Protein AF-A0A8J6JVE0-F1 (afdb_monomer)

Solvent-accessible surface area (backbone atoms only — not comparable to full-atom values): 13447 Å² total; per-residue (Å²): 141,82,86,82,81,75,81,76,82,79,59,69,70,61,58,51,58,54,48,54,51,50,55,50,31,54,58,30,36,66,42,82,88,45,21,65,61,23,33,54,56,50,44,71,38,60,86,82,35,89,64,47,30,59,53,46,66,72,38,85,60,32,57,59,38,44,50,48,48,52,58,72,44,52,71,31,60,66,66,82,66,61,42,62,67,59,30,53,56,38,42,25,37,38,50,46,50,22,44,26,32,55,32,82,92,37,24,66,58,44,58,74,66,49,53,68,65,74,42,46,70,52,53,69,60,78,66,82,50,67,32,49,48,52,41,31,41,42,48,46,48,27,56,43,33,46,56,68,72,74,48,66,69,56,46,53,52,41,63,79,67,56,47,61,67,47,29,52,53,34,47,69,72,48,54,73,69,40,21,35,48,29,38,46,45,52,32,48,35,40,72,37,69,69,42,35,50,61,39,64,67,41,71,68,52,35,50,52,54,52,50,48,52,51,54,46,52,62,45,37,75,76,57,78,44,73,72,46,50,53,36,53,52,52,39,53,58,52,51,57,70,40,91,91,94

Secondary structure (DSSP, 8-state):
-----PPPPPPHHHHHHHHHHHHHHHHHTSSHHHHHHHHHHHHHHTTT-TTHHHHHHHSTTHHHHHHHHHHTTGGGTTTT---HHHHHHHHHHHHHHHHHHHSHHHHHHHHHTTGGGGGHHHHT----SHHHHHHHHHHHHHHHHHGGG--HHHHHHHHHTTHHHHHHHHHHHS-HHHHHHHHHHHHHHHHSHHHHHHHHSSHHHHHHHHHHHHHHHHHHTTS--HHHHHHHHHHHHHHTTSTT-

Mean predicted aligned error: 5.09 Å

Nearest PDB structures (foldseek):
  4ct7-assembly1_B  TM=1.003E+00  e=1.403E-26  Homo sapiens
  4ct6-assembly1_B  TM=1.002E+00  e=4.571E-26  Homo sapiens
  6hom-assembly1_A  TM=9.887E-01  e=1.824E-26  Homo sapiens
  4cv5-assembly2_D  TM=9.745E-01  e=1.384E-16  Saccharomyces cerevisiae
  4cv5-assembly1_B  TM=9.737E-01  e=3.786E-16  Saccharomyces cerevisiae

pLDDT: mean 94.25, std 12.15, range [34.94, 98.88]

Foldseek 3Di:
DDDDDDDDDDPPVVVVVVVVVLLVLLVLLVDPVSNQVSLVVVLVCLVVDLCSLVVQQPDPCNVVSLLVLLVVCLVCQVVVNDDQSSLVSNLSSLSSLLSNCQRPVRNVVSVVVVVLLSLVSLLPGDDPDPSSLSSLLSSLSSLLSNLPVLDPSSLVSCLVSPVLVSLLVCLQRHDPSSVLSSLSSLLSLLVDPVSLCSQVVDPVSVVSVVVSLVNNVVVCVVVPDPSNVVSSVSNVVSNVVDVVD

Structure (mmCIF, N/CA/C/O backbone):
data_AF-A0A8J6JVE0-F1
#
_entry.id   AF-A0A8J6JVE0-F1
#
loop_
_atom_site.group_PDB
_atom_site.id
_atom_site.type_symbol
_atom_site.label_atom_id
_atom_site.label_alt_id
_atom_site.label_comp_id
_atom_site.label_asym_id
_atom_site.label_entity_id
_atom_site.label_seq_id
_atom_site.pdbx_PDB_ins_code
_atom_site.Cartn_x
_atom_site.Cartn_y
_atom_site.Cartn_z
_atom_site.occupancy
_atom_site.B_iso_or_equiv
_atom_site.auth_seq_id
_atom_site.auth_comp_id
_atom_site.auth_asym_id
_atom_site.auth_atom_id
_atom_site.pdbx_PDB_model_num
ATOM 1 N N . MET A 1 1 ? 7.719 -43.159 7.449 1.00 37.44 1 MET A N 1
ATOM 2 C CA . MET A 1 1 ? 6.378 -42.992 8.047 1.00 37.44 1 MET A CA 1
ATOM 3 C C . MET A 1 1 ? 6.456 -41.872 9.078 1.00 37.44 1 MET A C 1
ATOM 5 O O . MET A 1 1 ? 6.790 -42.137 10.221 1.00 37.44 1 MET A O 1
ATOM 9 N N . HIS A 1 2 ? 6.249 -40.619 8.662 1.00 34.94 2 HIS A N 1
ATOM 10 C CA . HIS A 1 2 ? 6.119 -39.485 9.583 1.00 34.94 2 HIS A CA 1
ATOM 11 C C . HIS A 1 2 ? 4.638 -39.127 9.697 1.00 34.94 2 HIS A C 1
ATOM 13 O O . HIS A 1 2 ? 3.960 -38.945 8.689 1.00 34.94 2 HIS A O 1
ATOM 19 N N . SER A 1 3 ? 4.161 -39.126 10.939 1.00 35.56 3 SER A N 1
ATOM 20 C CA . SER A 1 3 ? 2.774 -38.921 11.343 1.00 35.56 3 SER A CA 1
ATOM 21 C C . SER A 1 3 ? 2.288 -37.512 10.987 1.00 35.56 3 SER A C 1
ATOM 23 O O . SER A 1 3 ? 2.884 -36.522 11.411 1.00 35.56 3 SER A O 1
ATOM 25 N N . LEU A 1 4 ? 1.205 -37.433 10.211 1.00 39.72 4 LEU A N 1
ATOM 26 C CA . LEU A 1 4 ? 0.402 -36.229 10.012 1.00 39.72 4 LEU A CA 1
ATOM 27 C C . LEU A 1 4 ? -0.439 -36.012 11.275 1.00 39.72 4 LEU A C 1
ATOM 29 O O . LEU A 1 4 ? -1.429 -36.706 11.492 1.00 39.72 4 LEU A O 1
ATOM 33 N N . ALA A 1 5 ? -0.042 -35.056 12.114 1.00 40.62 5 ALA A N 1
ATOM 34 C CA . ALA A 1 5 ? -0.880 -34.589 13.209 1.00 40.62 5 ALA A CA 1
ATOM 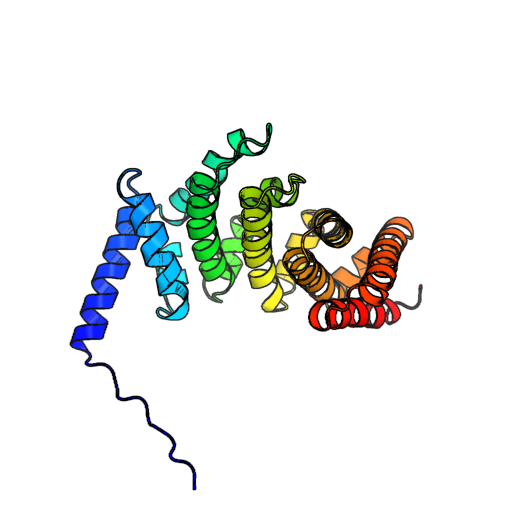35 C C . ALA A 1 5 ? -2.077 -33.816 12.630 1.00 40.62 5 ALA A C 1
ATOM 37 O O . ALA A 1 5 ? -1.943 -32.689 12.157 1.00 40.62 5 ALA A O 1
ATOM 38 N N . THR A 1 6 ? -3.249 -34.444 12.638 1.00 43.97 6 THR A N 1
ATOM 39 C CA . THR A 1 6 ? -4.536 -33.816 12.332 1.00 43.97 6 THR A CA 1
ATOM 40 C C . THR A 1 6 ? -4.887 -32.813 13.429 1.00 43.97 6 THR A C 1
ATOM 42 O O . THR A 1 6 ? -5.041 -33.199 14.589 1.00 43.97 6 THR A O 1
ATOM 45 N N . ALA A 1 7 ? -5.012 -31.531 13.077 1.00 46.66 7 ALA A N 1
ATOM 46 C CA . ALA A 1 7 ? -5.512 -30.503 13.985 1.00 46.66 7 ALA A CA 1
ATOM 47 C C . ALA A 1 7 ? -6.955 -30.838 14.404 1.00 46.66 7 ALA A C 1
ATOM 49 O O . ALA A 1 7 ? -7.818 -31.054 13.553 1.00 46.66 7 ALA A O 1
ATOM 50 N N . ALA A 1 8 ? -7.202 -30.924 15.712 1.00 50.94 8 ALA A N 1
ATOM 51 C CA . ALA A 1 8 ? -8.525 -31.213 16.253 1.00 50.94 8 ALA A CA 1
ATOM 52 C C . ALA A 1 8 ? -9.500 -30.045 15.978 1.00 50.94 8 ALA A C 1
ATOM 54 O O . ALA A 1 8 ? -9.083 -28.885 16.042 1.00 50.94 8 ALA A O 1
ATOM 55 N N . PRO A 1 9 ? -10.791 -30.314 15.699 1.00 54.84 9 PRO A N 1
ATOM 56 C CA . PRO A 1 9 ? -11.771 -29.260 15.481 1.00 54.84 9 PRO A CA 1
ATOM 57 C C . PRO A 1 9 ? -12.022 -28.479 16.775 1.00 54.84 9 PRO A C 1
ATOM 59 O O . PRO A 1 9 ? -12.244 -29.061 17.837 1.00 54.84 9 PRO A O 1
ATOM 62 N N . VAL A 1 10 ? -11.996 -27.148 16.678 1.00 58.59 10 VAL A N 1
ATOM 63 C CA . VAL A 1 10 ? -12.314 -26.250 17.794 1.00 58.59 10 VAL A CA 1
ATOM 64 C C . VAL A 1 10 ? -13.809 -26.389 18.137 1.00 58.59 10 VAL A C 1
ATOM 66 O O . VAL A 1 10 ? -14.640 -26.327 17.229 1.00 58.59 10 VAL A O 1
ATOM 69 N N . PRO A 1 11 ? -14.186 -26.564 19.418 1.00 64.56 11 PRO A N 1
ATOM 70 C CA . PRO A 1 11 ? -15.585 -26.641 19.838 1.00 64.56 11 PRO A CA 1
ATOM 71 C C . PRO A 1 11 ? -16.399 -25.414 19.395 1.00 64.56 11 PRO A C 1
ATOM 73 O O . PRO A 1 11 ? -15.992 -24.279 19.642 1.00 64.56 11 PRO A O 1
ATOM 76 N N . ALA A 1 12 ? -17.580 -25.629 18.806 1.00 62.91 12 ALA A N 1
ATOM 77 C CA . ALA A 1 12 ? -18.428 -24.572 18.236 1.00 62.91 12 ALA A CA 1
ATOM 78 C C . ALA A 1 12 ? -18.765 -23.427 19.218 1.00 62.91 12 ALA A C 1
ATOM 80 O O . ALA A 1 12 ? -18.827 -22.267 18.817 1.00 62.91 12 ALA A O 1
ATOM 81 N N . ALA A 1 13 ? -18.900 -23.727 20.514 1.00 60.28 13 ALA A N 1
ATOM 82 C CA . ALA A 1 13 ? -19.142 -22.725 21.554 1.00 60.28 13 ALA A CA 1
ATOM 83 C C . ALA A 1 13 ? -17.965 -21.744 21.735 1.00 60.28 13 ALA A C 1
ATOM 85 O O . ALA A 1 13 ? -18.178 -20.558 21.969 1.00 60.28 13 ALA A O 1
ATOM 86 N N . LEU A 1 14 ? -16.720 -22.209 21.578 1.00 60.88 14 LEU A N 1
ATOM 87 C CA . LEU A 1 14 ? -15.533 -21.349 21.654 1.00 60.88 14 LEU A CA 1
ATOM 88 C C . LEU A 1 14 ? -15.427 -20.435 20.428 1.00 60.88 14 LEU A C 1
ATOM 90 O O . LEU A 1 14 ? -15.040 -19.277 20.565 1.00 60.88 14 LEU A O 1
ATOM 94 N N . ALA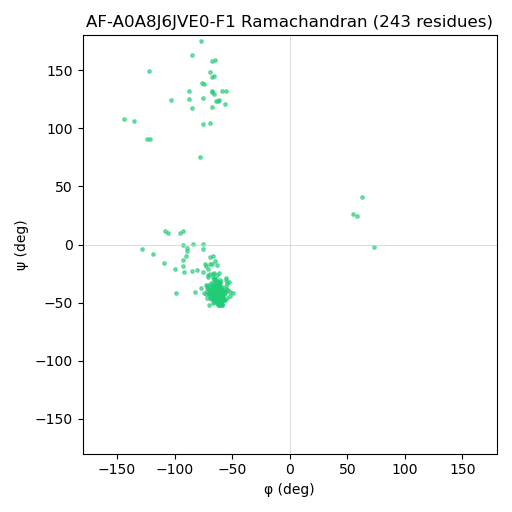 A 1 15 ? -15.828 -20.926 19.251 1.00 64.25 15 ALA A N 1
ATOM 95 C CA . ALA A 1 15 ? -15.893 -20.119 18.032 1.00 64.25 15 ALA A CA 1
ATOM 96 C C . ALA A 1 15 ? -16.967 -19.017 18.120 1.00 64.25 15 ALA A C 1
ATOM 98 O O . ALA A 1 15 ? -16.761 -17.909 17.630 1.00 64.25 15 ALA A O 1
ATOM 99 N N . GLN A 1 16 ? -18.092 -19.295 18.785 1.00 65.88 16 GLN A N 1
ATOM 100 C CA . GLN A 1 16 ? -19.170 -18.326 18.990 1.00 65.88 16 GLN A CA 1
ATOM 101 C C . GLN A 1 16 ? -18.763 -17.193 19.949 1.00 65.88 16 GLN A C 1
ATOM 103 O O . GLN A 1 16 ? -18.966 -16.023 19.630 1.00 65.88 16 GLN A O 1
ATOM 108 N N . VAL A 1 17 ? -18.100 -17.526 21.063 1.00 64.88 17 VAL A N 1
ATOM 109 C CA . VAL A 1 17 ? -17.581 -16.538 22.030 1.00 64.88 17 VAL A CA 1
ATOM 110 C C . VAL A 1 17 ? -16.490 -15.649 21.418 1.00 64.88 17 VAL A C 1
ATOM 112 O O . VAL A 1 17 ? -16.413 -14.462 21.733 1.00 64.88 17 VAL A O 1
ATOM 115 N N . ASP A 1 18 ? -15.649 -16.183 20.524 1.00 81.50 18 ASP A N 1
ATOM 116 C CA . ASP A 1 18 ? -14.634 -15.370 19.832 1.00 81.50 18 ASP A CA 1
ATOM 117 C C . ASP A 1 18 ? -15.287 -14.376 18.850 1.00 81.50 18 ASP A C 1
ATOM 119 O O . ASP A 1 18 ? -14.829 -13.242 18.714 1.00 81.50 18 ASP A O 1
ATOM 123 N N . ARG A 1 19 ? -16.417 -14.750 18.229 1.00 87.12 19 ARG A N 1
ATOM 124 C CA . ARG A 1 19 ? -17.150 -13.882 17.292 1.00 87.12 19 ARG A CA 1
ATOM 125 C C . ARG A 1 19 ? -17.871 -12.725 17.979 1.00 87.12 19 ARG A C 1
ATOM 127 O O . ARG A 1 19 ? -17.830 -11.607 17.474 1.00 87.12 19 ARG A O 1
ATOM 134 N N . GLU A 1 20 ? -18.475 -12.956 19.142 1.00 91.31 20 GLU A N 1
ATOM 135 C CA . GLU A 1 20 ? -19.098 -11.887 19.942 1.00 91.31 20 GLU A CA 1
ATOM 136 C C . GLU A 1 20 ? -18.084 -10.811 20.344 1.00 91.31 20 GLU A C 1
ATOM 138 O O . GLU A 1 20 ? -18.363 -9.617 20.216 1.00 91.31 20 GLU A O 1
ATOM 143 N N . LYS A 1 21 ? -16.869 -11.220 20.733 1.00 94.56 21 LYS A N 1
ATOM 144 C CA . LYS A 1 21 ? -15.778 -10.285 21.041 1.00 94.56 21 LYS A CA 1
ATOM 145 C C . LYS A 1 21 ? -15.352 -9.460 19.832 1.00 94.56 21 LYS A C 1
ATOM 147 O O . LYS A 1 21 ? -15.094 -8.271 19.977 1.00 94.56 21 LYS A O 1
ATOM 152 N N . ILE A 1 22 ? -15.317 -10.057 18.640 1.00 95.75 22 ILE A N 1
ATOM 153 C CA . ILE A 1 22 ? -15.006 -9.328 17.402 1.00 95.75 22 ILE A CA 1
ATOM 154 C C . ILE A 1 22 ? -16.045 -8.234 17.151 1.00 95.75 22 ILE A C 1
ATOM 156 O O . ILE A 1 22 ? -15.665 -7.086 16.935 1.00 95.75 22 ILE A O 1
ATOM 160 N N . TYR A 1 23 ? -17.341 -8.547 17.245 1.00 96.00 23 TYR A N 1
ATOM 161 C CA . TYR A 1 23 ? -18.392 -7.535 17.097 1.00 96.00 23 TYR A CA 1
ATOM 162 C C . TYR A 1 23 ? -18.296 -6.438 18.158 1.00 96.00 23 TYR A C 1
ATOM 164 O O . TYR A 1 23 ? -18.454 -5.259 17.838 1.00 96.00 23 TYR A O 1
ATOM 172 N N . GLN A 1 24 ? -17.992 -6.809 19.403 1.00 97.25 24 GLN A N 1
ATOM 173 C CA . GLN A 1 24 ? -17.764 -5.847 20.475 1.00 97.25 24 GLN A CA 1
ATOM 174 C C . GLN A 1 24 ? -16.610 -4.894 20.133 1.00 97.25 24 GLN A C 1
ATOM 176 O O . GLN A 1 24 ? -16.806 -3.681 20.165 1.00 97.25 24 GLN A O 1
ATOM 181 N N . TRP A 1 25 ? -15.443 -5.410 19.739 1.00 98.25 25 TRP A N 1
ATOM 182 C CA . TRP A 1 25 ? -14.304 -4.566 19.371 1.00 98.25 25 TRP A CA 1
ATOM 183 C C . TRP A 1 25 ? -14.597 -3.685 18.154 1.00 98.25 25 TRP A C 1
ATOM 185 O O . TRP A 1 25 ? -14.184 -2.530 18.130 1.00 98.25 25 TRP A O 1
ATOM 195 N N . ILE A 1 26 ? -15.339 -4.181 17.158 1.00 98.12 26 ILE A N 1
ATOM 196 C CA . ILE A 1 26 ? -15.745 -3.369 15.999 1.00 98.12 26 ILE A CA 1
ATOM 197 C C . ILE A 1 26 ? -16.603 -2.179 16.444 1.00 98.12 26 ILE A C 1
ATOM 199 O O . ILE A 1 26 ? -16.369 -1.060 15.986 1.00 98.12 26 ILE A O 1
ATOM 203 N N . ASN A 1 27 ? -17.548 -2.395 17.361 1.00 97.44 27 ASN A N 1
ATOM 204 C CA . ASN A 1 27 ? -18.356 -1.315 17.929 1.00 97.44 27 ASN A CA 1
ATOM 205 C C . ASN A 1 27 ? -17.498 -0.340 18.750 1.00 97.44 27 ASN A C 1
ATOM 207 O O . ASN A 1 27 ? -17.650 0.872 18.636 1.00 97.44 27 ASN A O 1
ATOM 211 N N . GLU A 1 28 ? -16.541 -0.850 19.525 1.00 98.00 28 GLU A N 1
ATOM 212 C CA . GLU A 1 28 ? -15.613 -0.047 20.328 1.00 98.00 28 GLU A CA 1
ATOM 213 C C . GLU A 1 28 ? -14.670 0.837 19.489 1.00 98.00 28 GLU A C 1
ATOM 215 O O . GLU A 1 28 ? -14.081 1.774 20.032 1.00 98.00 28 GLU A O 1
ATOM 220 N N . LEU A 1 29 ? -14.546 0.617 18.173 1.00 98.06 29 LEU A N 1
ATOM 221 C CA . LEU A 1 29 ? -13.794 1.517 17.290 1.00 98.06 29 LEU A CA 1
ATOM 222 C C . LEU A 1 29 ? -14.439 2.905 17.163 1.00 98.06 29 LEU A C 1
ATOM 224 O O . LEU A 1 29 ? -13.735 3.872 16.858 1.00 98.06 29 LEU A O 1
ATOM 228 N N . SER A 1 30 ? -15.749 3.045 17.389 1.00 95.12 30 SER A N 1
ATOM 229 C CA . SER A 1 30 ? -16.424 4.340 17.251 1.00 95.12 30 SER A CA 1
ATOM 230 C C . SER A 1 30 ? -16.022 5.321 18.357 1.00 95.12 30 SER A C 1
ATOM 232 O O . SER A 1 30 ? -15.841 6.509 18.080 1.00 95.12 30 SER A O 1
ATOM 234 N N . SER A 1 31 ? -15.826 4.835 19.587 1.00 96.19 31 SER A N 1
ATOM 235 C CA . SER A 1 31 ? -15.486 5.664 20.748 1.00 96.19 31 SER A CA 1
ATOM 236 C C . SER A 1 31 ? -13.970 5.876 20.868 1.00 96.19 31 SER A C 1
ATOM 238 O O . SER A 1 31 ? -13.226 4.897 20.947 1.00 96.19 31 SER A O 1
ATOM 240 N N . PRO A 1 32 ? -13.475 7.130 20.932 1.00 96.12 32 PRO A N 1
ATOM 241 C CA . PRO A 1 32 ? -12.043 7.417 21.062 1.00 96.12 32 PRO A CA 1
ATOM 242 C C . PRO A 1 32 ? -11.360 6.753 22.266 1.00 96.12 32 PRO A C 1
ATOM 244 O O . PRO A 1 32 ? -10.174 6.439 22.181 1.00 96.12 32 PRO A O 1
ATOM 247 N N . GLU A 1 33 ? -12.096 6.538 23.360 1.00 97.38 33 GLU A N 1
ATOM 248 C CA . GLU A 1 33 ? -11.580 5.971 24.614 1.00 97.38 33 GLU A CA 1
ATOM 249 C C . GLU A 1 33 ? -11.281 4.470 24.504 1.00 97.38 33 GLU A C 1
ATOM 251 O O . GLU A 1 33 ? -10.315 3.982 25.087 1.00 97.38 33 GLU A O 1
ATOM 256 N N . THR A 1 34 ? -12.077 3.734 23.726 1.00 97.94 34 THR A N 1
ATOM 257 C CA . THR A 1 34 ? -11.955 2.273 23.569 1.00 97.94 34 THR A CA 1
ATOM 258 C C . THR A 1 34 ? -11.229 1.871 22.289 1.00 97.94 34 THR A C 1
ATOM 260 O O . THR A 1 34 ? -10.671 0.775 22.198 1.00 97.94 34 THR A O 1
ATOM 263 N N . ARG A 1 35 ? -11.188 2.772 21.301 1.00 98.44 35 ARG A N 1
ATOM 264 C CA . ARG A 1 35 ? -10.676 2.510 19.953 1.00 98.44 35 ARG A CA 1
ATOM 265 C C . ARG A 1 35 ? -9.255 1.965 19.938 1.00 98.44 35 ARG A C 1
ATOM 267 O O . ARG A 1 35 ? -8.963 1.078 19.148 1.00 98.44 35 ARG A O 1
ATOM 274 N N . GLU A 1 36 ? -8.365 2.473 20.784 1.00 98.25 36 GLU A N 1
ATOM 275 C CA . GLU A 1 36 ? -6.963 2.044 20.780 1.00 98.25 36 GLU A CA 1
ATOM 276 C C . GLU A 1 36 ? -6.794 0.557 21.113 1.00 98.25 36 GLU A C 1
ATOM 278 O O . GLU A 1 36 ? -6.074 -0.159 20.411 1.00 98.25 36 GLU A O 1
ATOM 283 N N . ASN A 1 37 ? -7.506 0.078 22.133 1.00 98.25 37 ASN A N 1
ATOM 284 C CA . ASN A 1 37 ? -7.498 -1.333 22.495 1.00 98.25 37 ASN A CA 1
ATOM 285 C C . ASN A 1 37 ? -8.172 -2.186 21.409 1.00 98.25 37 ASN A C 1
ATOM 287 O O . ASN A 1 37 ? -7.625 -3.207 20.995 1.00 98.25 37 ASN A O 1
ATOM 291 N N . ALA A 1 38 ? -9.316 -1.732 20.889 1.00 98.38 38 ALA A N 1
ATOM 292 C CA . ALA A 1 38 ? -10.024 -2.421 19.813 1.00 98.38 38 ALA A CA 1
ATOM 293 C C . ALA A 1 38 ? -9.167 -2.572 18.542 1.00 98.38 38 ALA A C 1
ATOM 295 O O . ALA A 1 38 ? -9.128 -3.650 17.951 1.00 98.38 38 ALA A O 1
ATOM 296 N N . LEU A 1 39 ? -8.422 -1.532 18.148 1.00 98.62 39 LEU A N 1
ATOM 297 C CA . LEU A 1 39 ? -7.481 -1.585 17.024 1.00 98.62 39 LEU A CA 1
ATOM 298 C C . LEU A 1 39 ? -6.425 -2.675 17.220 1.00 98.62 39 LEU A C 1
ATOM 300 O O . LEU A 1 39 ? -6.131 -3.417 16.283 1.00 98.62 39 LEU A O 1
ATOM 304 N N . LEU A 1 40 ? -5.847 -2.760 18.420 1.00 98.31 40 LEU A N 1
ATOM 305 C CA . LEU A 1 40 ? -4.817 -3.743 18.746 1.00 98.31 40 LEU A CA 1
ATOM 306 C C . LEU A 1 40 ? -5.357 -5.177 18.708 1.00 98.31 40 LEU A C 1
ATOM 308 O O . LEU A 1 40 ? -4.695 -6.067 18.177 1.00 98.31 40 LEU A O 1
ATOM 312 N N . GLU A 1 41 ? -6.532 -5.420 19.281 1.00 97.94 41 GLU A N 1
ATOM 313 C CA . GLU A 1 41 ? -7.101 -6.768 19.331 1.00 97.94 41 GLU A CA 1
ATOM 314 C C . GLU A 1 41 ? -7.602 -7.225 17.958 1.00 97.94 41 GLU A C 1
ATOM 316 O O . GLU A 1 41 ? -7.291 -8.337 17.523 1.00 97.94 41 GLU A O 1
ATOM 321 N N . LEU A 1 42 ? -8.274 -6.350 17.205 1.00 97.88 42 LEU A N 1
ATOM 322 C CA . LEU A 1 42 ? -8.721 -6.667 15.847 1.00 97.88 42 LEU A CA 1
ATOM 323 C C . LEU A 1 42 ? -7.544 -6.889 14.889 1.00 97.88 42 LEU A C 1
ATOM 325 O O . LEU A 1 42 ? -7.604 -7.798 14.058 1.00 97.88 42 LEU A O 1
ATOM 329 N N . SER A 1 43 ? -6.451 -6.119 15.001 1.00 97.12 43 SER A N 1
ATOM 330 C CA . SER A 1 43 ? -5.295 -6.284 14.105 1.00 97.12 43 SER A CA 1
ATOM 331 C C . SER A 1 43 ? -4.630 -7.657 14.261 1.00 97.12 43 SER A C 1
ATOM 333 O O . SER A 1 43 ? -4.183 -8.233 13.267 1.00 97.12 43 SER A O 1
ATOM 335 N N . LYS A 1 44 ? -4.646 -8.237 15.470 1.00 95.75 44 LYS A N 1
ATOM 336 C CA . LYS A 1 44 ? -4.175 -9.609 15.742 1.00 95.75 44 LYS A CA 1
ATOM 337 C C . LYS A 1 44 ? -5.099 -10.684 15.164 1.00 95.75 44 LYS A C 1
ATOM 339 O O . LYS A 1 44 ? -4.638 -11.778 14.853 1.00 95.75 44 LYS A O 1
ATOM 344 N N . LYS A 1 45 ? -6.394 -10.392 15.021 1.00 94.25 45 LYS A N 1
ATOM 345 C CA . LYS A 1 45 ? -7.425 -11.345 14.568 1.00 94.25 45 LYS A CA 1
ATOM 346 C C . LYS A 1 45 ? -7.615 -11.388 13.050 1.00 94.25 45 LYS A C 1
ATOM 348 O O . LYS A 1 45 ? -8.322 -12.261 12.554 1.00 94.25 45 LYS A O 1
ATOM 353 N N . ARG A 1 46 ? -6.946 -10.508 12.299 1.00 92.44 46 ARG A N 1
ATOM 354 C CA . ARG A 1 46 ? -7.083 -10.380 10.835 1.00 92.44 46 ARG A CA 1
ATOM 355 C C . ARG A 1 46 ? -6.838 -11.676 10.043 1.00 92.44 46 ARG A C 1
ATOM 357 O O . ARG A 1 46 ? -7.378 -11.826 8.957 1.00 92.44 46 ARG A O 1
ATOM 364 N N . GLU A 1 47 ? -5.998 -12.581 10.553 1.00 89.50 47 GLU A N 1
ATOM 365 C CA . GLU A 1 47 ? -5.648 -13.844 9.878 1.00 89.50 47 GLU A CA 1
ATOM 366 C C . GLU A 1 47 ? -6.574 -14.998 10.288 1.00 89.50 47 GLU A C 1
ATOM 368 O O . GLU A 1 47 ? -6.740 -15.951 9.532 1.00 89.50 47 GLU A O 1
ATOM 373 N N . SER A 1 48 ? -7.200 -14.913 11.467 1.00 89.88 48 SER A N 1
ATOM 374 C CA . SER A 1 48 ? -8.081 -15.955 12.006 1.00 89.88 48 SER A CA 1
ATOM 375 C C . SER A 1 48 ? -9.558 -15.758 11.660 1.00 89.88 48 SER A C 1
ATOM 377 O O . SER A 1 48 ? -10.348 -16.672 11.874 1.00 89.88 48 SER A O 1
ATOM 379 N N . VAL A 1 49 ? -9.941 -14.576 11.167 1.00 92.62 49 VAL A N 1
ATOM 380 C CA . VAL A 1 49 ? -11.337 -14.190 10.902 1.00 92.62 49 VAL A CA 1
ATOM 381 C C . VAL A 1 49 ? -11.484 -13.827 9.419 1.00 92.62 49 VAL A C 1
ATOM 383 O O . VAL A 1 49 ? -11.250 -12.675 9.047 1.00 92.62 49 VAL A O 1
ATOM 386 N N . PRO A 1 50 ? -11.832 -14.793 8.548 1.00 90.56 50 PRO A N 1
ATOM 387 C CA . PRO A 1 50 ? -11.867 -14.582 7.098 1.00 90.56 50 PRO A CA 1
ATOM 388 C C . PRO A 1 50 ? -12.847 -13.490 6.648 1.00 90.56 50 PRO A C 1
ATOM 390 O O . PRO A 1 50 ? -12.577 -12.772 5.691 1.00 90.56 50 PRO A O 1
ATOM 393 N N . ASP A 1 51 ? -13.963 -13.345 7.360 1.00 93.75 51 ASP A N 1
ATOM 394 C CA . ASP A 1 51 ? -15.056 -12.410 7.087 1.00 93.75 51 ASP A CA 1
ATOM 395 C C . ASP A 1 51 ? -14.906 -11.063 7.820 1.00 93.75 51 ASP A C 1
ATOM 397 O O . ASP A 1 51 ? -15.824 -10.241 7.811 1.00 93.75 51 ASP A O 1
ATOM 401 N N . LEU A 1 52 ? -13.739 -10.786 8.418 1.00 96.56 52 LEU A N 1
ATOM 402 C CA . LEU A 1 52 ? -13.491 -9.534 9.140 1.00 96.56 52 LEU A CA 1
ATOM 403 C C . LEU A 1 52 ? -13.622 -8.300 8.239 1.00 96.56 52 LEU A C 1
ATOM 405 O O . LEU A 1 52 ? -14.144 -7.277 8.671 1.00 96.56 52 LEU A O 1
ATOM 409 N N . ALA A 1 53 ? -13.160 -8.375 6.991 1.00 97.94 53 ALA A N 1
ATOM 410 C CA . ALA A 1 53 ? -13.203 -7.244 6.068 1.00 97.94 53 ALA A CA 1
ATOM 411 C C . ALA A 1 53 ? -14.641 -6.768 5.766 1.00 97.94 53 ALA A C 1
ATOM 413 O O . ALA A 1 53 ? -14.909 -5.582 5.980 1.00 97.94 53 ALA A O 1
ATOM 414 N N . PRO A 1 54 ? -15.584 -7.644 5.358 1.00 98.19 54 PRO A N 1
ATOM 415 C CA . PRO A 1 54 ? -16.998 -7.283 5.263 1.00 98.19 54 PRO A CA 1
ATOM 416 C C . PRO A 1 54 ? -17.579 -6.752 6.576 1.00 98.19 54 PRO A C 1
ATOM 418 O O . PRO A 1 54 ? -18.293 -5.750 6.553 1.00 98.19 54 PRO A O 1
ATOM 421 N N . MET A 1 55 ? -17.242 -7.358 7.725 1.00 97.75 55 MET A N 1
ATOM 422 C CA . MET A 1 55 ? -17.723 -6.865 9.023 1.00 97.75 55 MET A CA 1
ATOM 423 C C . MET A 1 55 ? -17.288 -5.420 9.286 1.00 97.75 55 MET A C 1
ATOM 425 O O . MET A 1 55 ? -18.117 -4.615 9.691 1.00 97.75 55 MET A O 1
ATOM 429 N N . LEU A 1 56 ? -16.017 -5.089 9.029 1.00 98.38 56 LEU A N 1
ATOM 430 C CA . LEU A 1 56 ? -15.467 -3.739 9.201 1.00 98.38 56 LEU A CA 1
ATOM 431 C C . LEU A 1 56 ? -16.050 -2.726 8.211 1.00 98.38 56 LEU A C 1
ATOM 433 O O . LEU A 1 56 ? -16.187 -1.549 8.537 1.00 98.38 56 LEU A O 1
ATOM 437 N N . TRP A 1 57 ? -16.318 -3.158 6.979 1.00 98.56 57 TRP A N 1
ATOM 438 C CA . TRP A 1 57 ? -16.813 -2.279 5.923 1.00 98.56 57 TRP A CA 1
ATOM 439 C C . TRP A 1 57 ? -18.282 -1.908 6.124 1.00 98.56 57 TRP A C 1
ATOM 441 O O . TRP A 1 57 ? -18.663 -0.755 5.926 1.00 98.56 57 TRP A O 1
ATOM 451 N N . HIS A 1 58 ? -19.103 -2.878 6.527 1.00 98.25 58 HIS A N 1
ATOM 452 C CA . HIS A 1 58 ? -20.547 -2.701 6.675 1.00 98.25 58 HIS A CA 1
ATOM 453 C C . HIS A 1 58 ? -20.976 -2.230 8.070 1.00 98.25 58 HIS A C 1
ATOM 455 O O . HIS A 1 58 ? -22.135 -1.853 8.250 1.00 98.25 58 HIS A O 1
ATOM 461 N N . SER A 1 59 ? -20.075 -2.212 9.054 1.00 97.81 59 SER A N 1
ATOM 462 C CA . SER A 1 59 ? -20.356 -1.638 10.367 1.00 97.81 59 SER A CA 1
ATOM 463 C C . SER A 1 59 ? -20.362 -0.106 10.329 1.00 97.81 59 SER A C 1
ATOM 465 O O . SER A 1 59 ? -19.526 0.553 9.703 1.00 97.81 59 SER A O 1
ATOM 467 N N . PHE A 1 60 ? -21.335 0.484 11.023 1.00 98.00 60 PHE A N 1
ATOM 468 C CA . PHE A 1 60 ? -21.568 1.923 10.998 1.00 98.00 60 PHE A CA 1
ATOM 469 C C . PHE A 1 60 ? -20.365 2.709 11.544 1.00 98.00 60 PHE A C 1
ATOM 471 O O . PHE A 1 60 ? -19.942 2.520 12.682 1.00 98.00 60 PHE A O 1
ATOM 478 N N . GLY A 1 61 ? -19.825 3.625 10.736 1.00 97.56 61 GLY A N 1
ATOM 479 C CA . GLY A 1 61 ? -18.764 4.549 11.149 1.00 97.56 61 GLY A CA 1
ATOM 480 C C . GLY A 1 61 ? -17.372 3.929 11.322 1.00 97.56 61 GLY A C 1
ATOM 481 O O . GLY A 1 61 ? -16.421 4.668 11.573 1.00 97.56 61 GLY A O 1
ATOM 482 N N . THR A 1 62 ? -17.202 2.617 11.142 1.00 98.44 62 THR A N 1
ATOM 483 C CA . THR A 1 62 ? -15.919 1.938 11.379 1.00 98.44 62 THR A CA 1
ATOM 484 C C . THR A 1 62 ? -14.831 2.392 10.409 1.00 98.44 62 THR A C 1
ATOM 486 O O . THR A 1 62 ? -13.764 2.809 10.853 1.00 98.44 62 THR A O 1
ATOM 489 N N . ILE A 1 63 ? -15.096 2.414 9.098 1.00 98.62 63 ILE A N 1
ATOM 490 C CA . ILE A 1 63 ? -14.123 2.915 8.108 1.00 98.62 63 ILE A CA 1
ATOM 491 C C . ILE A 1 63 ? -13.789 4.393 8.351 1.00 98.62 63 ILE A C 1
ATOM 493 O O . ILE A 1 63 ? -12.625 4.781 8.271 1.00 98.62 63 ILE A O 1
ATOM 497 N N . ALA A 1 64 ? -14.777 5.209 8.729 1.00 98.56 64 ALA A N 1
ATOM 498 C CA . ALA A 1 64 ? -14.550 6.610 9.078 1.00 98.56 64 ALA A CA 1
ATOM 499 C C . ALA A 1 64 ? -13.641 6.757 10.312 1.00 98.56 64 ALA A C 1
ATOM 501 O O . ALA A 1 64 ? -12.749 7.604 10.313 1.00 98.56 64 ALA A O 1
ATOM 502 N N . ALA A 1 65 ? -13.800 5.903 11.327 1.00 98.62 65 ALA A N 1
ATOM 503 C CA . ALA A 1 65 ? -12.913 5.870 12.488 1.00 98.62 65 ALA A CA 1
ATOM 504 C C . ALA A 1 65 ? -11.476 5.475 12.104 1.00 98.62 65 ALA A C 1
ATOM 506 O O . ALA A 1 65 ? -10.530 6.110 12.568 1.00 98.62 65 ALA A O 1
ATOM 507 N N . LEU A 1 66 ? -11.292 4.491 11.213 1.00 98.75 66 LEU A N 1
ATOM 508 C CA . LEU A 1 66 ? -9.962 4.112 10.708 1.00 98.75 66 LEU A CA 1
ATOM 509 C C . LEU A 1 66 ? -9.297 5.251 9.918 1.00 98.75 66 LEU A C 1
ATOM 511 O O . LEU A 1 66 ? -8.107 5.511 10.090 1.00 98.75 66 LEU A O 1
ATOM 515 N N . LEU A 1 67 ? -10.060 5.966 9.087 1.00 98.75 67 LEU A N 1
ATOM 516 C CA . LEU A 1 67 ? -9.570 7.153 8.378 1.00 98.75 67 LEU A CA 1
ATOM 517 C C . LEU A 1 67 ? -9.225 8.291 9.344 1.00 98.75 67 LEU A C 1
ATOM 519 O O . LEU A 1 67 ? -8.226 8.980 9.149 1.00 98.75 67 LEU A O 1
ATOM 523 N N . GLN A 1 68 ? -9.998 8.465 10.416 1.00 98.62 68 GLN A N 1
ATOM 524 C CA . GLN A 1 68 ? -9.701 9.455 11.447 1.00 98.62 68 GLN A CA 1
ATOM 525 C C . GLN A 1 68 ? -8.363 9.162 12.144 1.00 98.62 68 GLN A C 1
ATOM 527 O O . GLN A 1 68 ? -7.590 10.089 12.380 1.00 98.62 68 GLN A O 1
ATOM 532 N N . GLU A 1 69 ? -8.040 7.892 12.410 1.00 98.69 69 GLU A N 1
ATOM 533 C CA . GLU A 1 69 ? -6.726 7.501 12.947 1.00 98.69 69 GLU A CA 1
ATOM 534 C C . GLU A 1 69 ? -5.573 7.868 12.004 1.00 98.69 69 GLU A C 1
ATOM 536 O O . GLU A 1 69 ? -4.506 8.250 12.473 1.00 98.69 69 GLU A O 1
ATOM 541 N N . ILE A 1 70 ? -5.783 7.811 10.686 1.00 98.81 70 ILE A N 1
ATOM 542 C CA . ILE A 1 70 ? -4.793 8.251 9.692 1.00 98.81 70 ILE A CA 1
ATOM 543 C C . ILE A 1 70 ? -4.634 9.774 9.714 1.00 98.81 70 ILE A C 1
ATOM 545 O O . ILE A 1 70 ? -3.518 10.280 9.834 1.00 98.81 70 ILE A O 1
ATOM 549 N N . VAL A 1 71 ? -5.739 10.514 9.615 1.00 98.62 71 VAL A N 1
ATOM 550 C CA . VAL A 1 71 ? -5.715 11.983 9.511 1.00 98.62 71 VAL A CA 1
ATOM 551 C C . VAL A 1 71 ? -5.138 12.624 10.774 1.00 98.62 71 VAL A C 1
ATOM 553 O O . VAL A 1 71 ? -4.375 13.586 10.683 1.00 98.62 71 VAL A O 1
ATOM 556 N N . ASN A 1 72 ? -5.404 12.050 11.950 1.00 98.44 72 ASN A N 1
ATOM 557 C CA . ASN A 1 72 ? -4.857 12.525 13.224 1.00 98.44 72 ASN A CA 1
ATOM 558 C C . ASN A 1 72 ? -3.324 12.435 13.307 1.00 98.44 72 ASN A C 1
ATOM 560 O O . ASN A 1 72 ? -2.717 13.091 14.152 1.00 98.44 72 ASN A O 1
ATOM 564 N N . ILE A 1 73 ? -2.683 11.651 12.435 1.00 98.69 73 ILE A N 1
ATOM 565 C CA . ILE A 1 73 ? -1.223 11.549 12.362 1.00 98.69 73 ILE A CA 1
ATOM 566 C C . ILE A 1 73 ? -0.605 12.644 11.490 1.00 98.69 73 ILE A C 1
ATOM 568 O O . ILE A 1 73 ? 0.561 12.979 11.695 1.00 98.69 73 ILE A O 1
ATOM 572 N N . TYR A 1 74 ? -1.349 13.245 10.556 1.00 98.62 74 TYR A N 1
ATOM 573 C CA . TYR A 1 74 ? -0.810 14.235 9.613 1.00 98.62 74 TYR A CA 1
ATOM 574 C C . TYR A 1 74 ? -0.040 15.394 10.271 1.00 98.62 74 TYR A C 1
ATOM 576 O O . TYR A 1 74 ? 1.043 15.714 9.774 1.00 98.62 74 TYR A O 1
ATOM 584 N N . PRO A 1 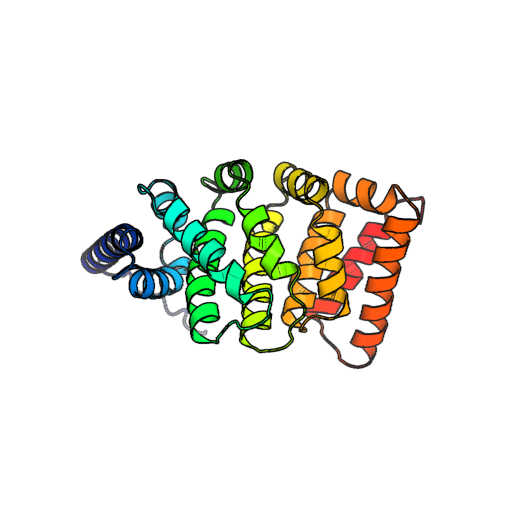75 ? -0.475 15.970 11.411 1.00 98.44 75 PRO A N 1
ATOM 585 C CA . PRO A 1 75 ? 0.296 17.013 12.095 1.00 98.44 75 PRO A CA 1
ATOM 586 C C . PRO A 1 75 ? 1.683 16.561 12.585 1.00 98.44 75 PRO A C 1
ATOM 588 O O . PRO A 1 75 ? 2.581 17.384 12.729 1.00 98.44 75 PRO A O 1
ATOM 591 N N . SER A 1 76 ? 1.881 15.260 12.828 1.00 98.12 76 SER A N 1
ATOM 592 C CA . SER A 1 76 ? 3.164 14.671 13.250 1.00 98.12 76 SER A CA 1
ATOM 593 C C . SER A 1 76 ? 4.020 14.163 12.082 1.00 98.12 76 SER A C 1
ATOM 595 O O . SER A 1 76 ? 5.113 13.631 12.300 1.00 98.12 76 SER A O 1
ATOM 597 N N . ILE A 1 77 ? 3.533 14.295 10.842 1.00 97.50 77 ILE A N 1
ATOM 598 C CA . ILE A 1 77 ? 4.274 13.935 9.627 1.00 97.50 77 ILE A CA 1
ATOM 599 C C . ILE A 1 77 ? 5.233 15.052 9.215 1.00 97.50 77 ILE A C 1
ATOM 601 O O . ILE A 1 77 ? 6.365 14.770 8.813 1.00 97.50 77 ILE A O 1
ATOM 605 N N . ASN A 1 78 ? 4.790 16.307 9.320 1.00 93.06 78 ASN A N 1
ATOM 606 C CA . ASN A 1 78 ? 5.595 17.481 9.009 1.00 93.06 78 ASN A CA 1
ATOM 607 C C . ASN A 1 78 ? 5.266 18.633 9.984 1.00 93.06 78 ASN A C 1
ATOM 609 O O . ASN A 1 78 ? 4.185 19.210 9.861 1.00 93.06 78 ASN A O 1
ATOM 613 N N . PRO A 1 79 ? 6.161 18.988 10.930 1.00 96.69 79 PRO A N 1
ATOM 614 C CA . PRO A 1 79 ? 7.510 18.445 11.140 1.00 96.69 79 PRO A CA 1
ATOM 615 C C . PRO A 1 79 ? 7.505 16.973 11.604 1.00 96.69 79 PRO A C 1
ATOM 617 O O . PRO A 1 79 ? 6.505 16.510 12.151 1.00 96.69 79 PRO A O 1
ATOM 620 N N . PRO A 1 80 ? 8.603 16.214 11.403 1.00 97.06 80 PRO A N 1
ATOM 621 C CA . PRO A 1 80 ? 8.624 14.770 11.632 1.00 97.06 80 PRO A CA 1
ATOM 622 C C . PRO A 1 80 ? 8.744 14.407 13.124 1.00 97.06 80 PRO A C 1
ATOM 624 O O . PRO A 1 80 ? 9.800 13.981 13.592 1.00 97.06 80 PRO A O 1
ATOM 627 N N . THR A 1 81 ? 7.653 14.563 13.873 1.00 98.25 81 THR A N 1
ATOM 628 C CA . THR A 1 81 ? 7.577 14.372 15.337 1.00 98.25 81 THR A CA 1
ATOM 629 C C . THR A 1 81 ? 6.857 13.086 15.757 1.00 98.25 81 THR A C 1
ATOM 631 O O . THR A 1 81 ? 6.595 12.880 16.940 1.00 98.25 81 THR A O 1
ATOM 634 N N . LEU A 1 82 ? 6.557 12.195 14.805 1.00 98.50 82 LEU A N 1
ATOM 635 C CA . LEU A 1 82 ? 5.868 10.927 15.046 1.00 98.50 82 LEU A CA 1
ATOM 636 C C . LEU A 1 82 ? 6.575 10.047 16.090 1.00 98.50 82 LEU A C 1
ATOM 638 O O . LEU A 1 82 ? 7.712 9.603 15.901 1.00 98.50 82 LEU A O 1
ATOM 642 N N . THR A 1 83 ? 5.856 9.717 17.160 1.00 98.62 83 THR A N 1
ATOM 643 C CA . THR A 1 83 ? 6.337 8.821 18.219 1.00 98.62 83 THR A CA 1
ATOM 644 C C . THR A 1 83 ? 6.118 7.344 17.878 1.00 98.62 83 THR A C 1
ATOM 646 O O . THR A 1 83 ? 5.303 6.983 17.026 1.00 98.62 83 THR A O 1
ATOM 649 N N . ALA A 1 84 ? 6.821 6.451 18.584 1.00 98.56 84 ALA A N 1
ATOM 650 C CA . ALA A 1 84 ? 6.625 5.006 18.445 1.00 98.56 84 ALA A CA 1
ATOM 651 C C . ALA A 1 84 ? 5.193 4.570 18.800 1.00 98.56 84 ALA A C 1
ATOM 653 O O . ALA A 1 84 ? 4.622 3.734 18.105 1.00 98.56 84 ALA A O 1
ATOM 654 N N . HIS A 1 85 ? 4.601 5.171 19.836 1.00 98.56 85 HIS A N 1
ATOM 655 C CA . HIS A 1 85 ? 3.227 4.895 20.253 1.00 98.56 85 HIS A CA 1
ATOM 656 C C . HIS A 1 85 ? 2.217 5.257 19.156 1.00 98.56 85 HIS A C 1
ATOM 658 O O . HIS A 1 85 ? 1.439 4.410 18.723 1.00 98.56 85 HIS A O 1
ATOM 664 N N . GLN A 1 86 ? 2.299 6.488 18.635 1.00 98.62 86 GLN A N 1
ATOM 665 C CA . GLN A 1 86 ? 1.444 6.952 17.538 1.00 98.62 86 GLN A CA 1
ATOM 666 C C . GLN A 1 86 ? 1.588 6.077 16.287 1.00 98.62 86 GLN A C 1
ATOM 668 O O . GLN A 1 86 ? 0.584 5.686 15.698 1.00 98.62 86 GLN A O 1
ATOM 673 N N . SER A 1 87 ? 2.826 5.734 15.906 1.00 98.75 87 SER A N 1
ATOM 674 C CA . SER A 1 87 ? 3.095 4.860 14.758 1.00 98.75 87 SER A CA 1
ATOM 675 C C . SER A 1 87 ? 2.491 3.464 14.940 1.00 98.75 87 SER A C 1
ATOM 677 O O . SER A 1 87 ? 1.811 2.976 14.041 1.00 98.75 87 SER A O 1
ATOM 679 N N . ASN A 1 88 ? 2.656 2.840 16.111 1.00 98.56 88 ASN A N 1
ATOM 680 C CA . ASN A 1 88 ? 2.072 1.525 16.389 1.00 98.56 88 ASN A CA 1
ATOM 681 C C . ASN A 1 88 ? 0.541 1.550 16.311 1.00 98.56 88 ASN A C 1
ATOM 683 O O . ASN A 1 88 ? -0.052 0.686 15.664 1.00 98.56 88 ASN A O 1
ATOM 687 N N . ARG A 1 89 ? -0.086 2.561 16.921 1.00 98.62 89 ARG A N 1
ATOM 688 C CA . ARG A 1 89 ? -1.543 2.726 16.931 1.00 98.62 89 ARG A CA 1
ATOM 689 C C . ARG A 1 89 ? -2.109 2.885 15.521 1.00 98.62 89 ARG A C 1
ATOM 691 O O . ARG A 1 89 ? -2.986 2.115 15.134 1.00 98.62 89 ARG A O 1
ATOM 698 N N . VAL A 1 90 ? -1.573 3.806 14.717 1.00 98.81 90 VAL A N 1
ATOM 699 C CA . VAL A 1 90 ? -2.054 3.985 13.336 1.00 98.81 90 VAL A CA 1
ATOM 700 C C . VAL A 1 90 ? -1.734 2.771 12.460 1.00 98.81 90 VAL A C 1
ATOM 702 O O . VAL A 1 90 ? -2.538 2.411 11.608 1.00 98.81 90 VAL A O 1
ATOM 705 N N . CYS A 1 91 ? -0.618 2.069 12.689 1.00 98.75 91 CYS A N 1
ATOM 706 C CA . CYS A 1 91 ? -0.304 0.850 11.939 1.00 98.75 91 CYS A CA 1
ATOM 707 C C . CYS A 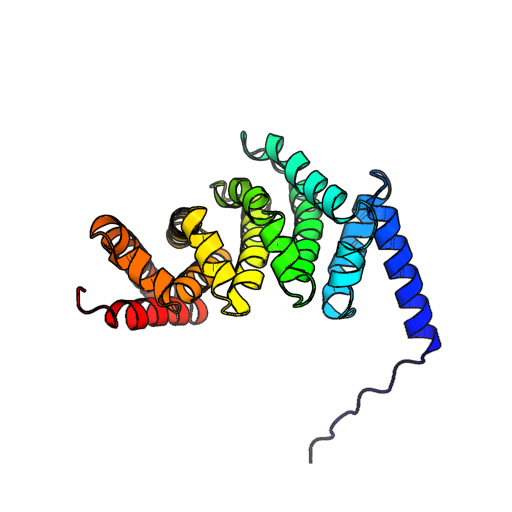1 91 ? -1.297 -0.289 12.214 1.00 98.75 91 CYS A C 1
ATOM 709 O O . CYS A 1 91 ? -1.566 -1.068 11.302 1.00 98.75 91 CYS A O 1
ATOM 711 N N . ASN A 1 92 ? -1.901 -0.364 13.406 1.00 98.81 92 ASN A N 1
ATOM 712 C CA . ASN A 1 92 ? -3.016 -1.286 13.645 1.00 98.81 92 ASN A CA 1
ATOM 713 C C . ASN A 1 92 ? -4.226 -0.938 12.764 1.00 98.81 92 ASN A C 1
ATOM 715 O O . ASN A 1 92 ? -4.794 -1.830 12.138 1.00 98.81 92 ASN A O 1
ATOM 719 N N . ALA A 1 93 ? -4.572 0.348 12.632 1.00 98.81 93 ALA A N 1
ATOM 720 C CA . ALA A 1 93 ? -5.633 0.787 11.721 1.00 98.81 93 ALA A CA 1
ATOM 721 C C . ALA A 1 93 ? -5.294 0.480 10.251 1.00 98.81 93 ALA A C 1
ATOM 723 O O . ALA A 1 93 ? -6.127 -0.053 9.518 1.00 98.81 93 ALA A O 1
ATOM 724 N N . LEU A 1 94 ? -4.049 0.727 9.828 1.00 98.81 94 LEU A N 1
ATOM 725 C CA . LEU A 1 94 ? -3.570 0.376 8.487 1.00 98.81 94 LEU A CA 1
ATOM 726 C C . LEU A 1 94 ? -3.623 -1.136 8.226 1.00 98.81 94 LEU A C 1
ATOM 728 O O . LEU A 1 94 ? -3.955 -1.545 7.118 1.00 98.81 94 LEU A O 1
ATOM 732 N N . ALA A 1 95 ? -3.343 -1.974 9.226 1.00 98.62 95 ALA A N 1
ATOM 733 C CA . ALA A 1 95 ? -3.454 -3.426 9.100 1.00 98.62 95 ALA A CA 1
ATOM 734 C C . ALA A 1 95 ? -4.908 -3.885 8.886 1.00 98.62 95 ALA A C 1
ATOM 736 O O . ALA A 1 95 ? -5.145 -4.824 8.124 1.00 98.62 95 ALA A O 1
ATOM 737 N N . LEU A 1 96 ? -5.882 -3.210 9.502 1.00 98.69 96 LEU A N 1
ATOM 738 C CA . LEU A 1 96 ? -7.305 -3.455 9.246 1.00 98.69 96 LEU A CA 1
ATOM 739 C C . LEU A 1 96 ? -7.711 -2.980 7.846 1.00 98.69 96 LEU A C 1
ATOM 741 O O . LEU A 1 96 ? -8.370 -3.718 7.119 1.00 98.69 96 LEU A O 1
ATOM 745 N N . LEU A 1 97 ? -7.243 -1.807 7.406 1.00 98.81 97 LEU A N 1
ATOM 746 C CA . LEU A 1 97 ? -7.462 -1.341 6.030 1.00 98.81 97 LEU A CA 1
ATOM 747 C C . LEU A 1 97 ? -6.810 -2.267 4.994 1.00 98.81 97 LEU A C 1
ATOM 749 O O . LEU A 1 97 ? -7.373 -2.477 3.925 1.00 98.81 97 LEU A O 1
ATOM 753 N N . GLN A 1 98 ? -5.668 -2.880 5.315 1.00 98.62 98 GLN A N 1
ATOM 754 C CA . GLN A 1 98 ? -5.053 -3.913 4.480 1.00 98.62 98 GLN A CA 1
ATOM 755 C C . GLN A 1 98 ? -5.967 -5.140 4.336 1.00 98.62 98 GLN A C 1
ATOM 757 O O . GLN A 1 98 ? -6.069 -5.691 3.241 1.00 98.62 98 GLN A O 1
ATOM 762 N N . CYS A 1 99 ? -6.642 -5.554 5.415 1.00 97.81 99 CYS A N 1
ATOM 763 C CA . CYS A 1 99 ? -7.619 -6.645 5.386 1.00 97.81 99 CYS A CA 1
ATOM 764 C C . CYS A 1 99 ? -8.786 -6.301 4.445 1.00 97.81 99 CYS A C 1
ATOM 766 O O . CYS A 1 99 ? -9.076 -7.066 3.524 1.00 97.81 99 CYS A O 1
ATOM 768 N N . VAL A 1 100 ? -9.358 -5.101 4.580 1.00 98.50 100 VAL A N 1
ATOM 769 C CA . VAL A 1 100 ? -10.433 -4.600 3.705 1.00 98.50 100 VAL A CA 1
ATOM 770 C C . VAL A 1 100 ? -9.990 -4.522 2.238 1.00 98.50 100 VAL A C 1
ATOM 772 O O . VAL A 1 100 ? -10.718 -4.959 1.350 1.00 98.50 100 VAL A O 1
ATOM 775 N N . ALA A 1 101 ? -8.778 -4.035 1.968 1.00 98.31 101 ALA A N 1
ATOM 776 C CA . ALA A 1 101 ? -8.214 -3.971 0.618 1.00 98.31 101 ALA A CA 1
ATOM 777 C C . ALA A 1 101 ? -7.972 -5.363 -0.002 1.00 98.31 101 ALA A C 1
ATOM 779 O O . ALA A 1 101 ? -8.040 -5.536 -1.219 1.00 98.31 101 ALA A O 1
ATOM 780 N N . SER A 1 102 ? -7.674 -6.369 0.826 1.00 97.44 102 SER A N 1
ATOM 781 C CA . SER A 1 102 ? -7.410 -7.733 0.360 1.00 97.44 102 SER A CA 1
ATOM 782 C C . SER A 1 102 ? -8.663 -8.549 0.056 1.00 97.44 102 SER A C 1
ATOM 784 O O . SER A 1 102 ? -8.571 -9.503 -0.716 1.00 97.44 102 SER A O 1
ATOM 786 N N . HIS A 1 103 ? -9.820 -8.195 0.618 1.00 97.94 103 HIS A N 1
ATOM 787 C CA . HIS A 1 103 ? -11.027 -9.013 0.519 1.00 97.94 103 HIS A CA 1
ATOM 788 C C . HIS A 1 103 ? -11.838 -8.687 -0.748 1.00 97.94 103 HIS A C 1
ATOM 790 O O . HIS A 1 103 ? -12.083 -7.512 -1.024 1.00 97.94 103 HIS A O 1
ATOM 796 N N . PRO A 1 104 ? 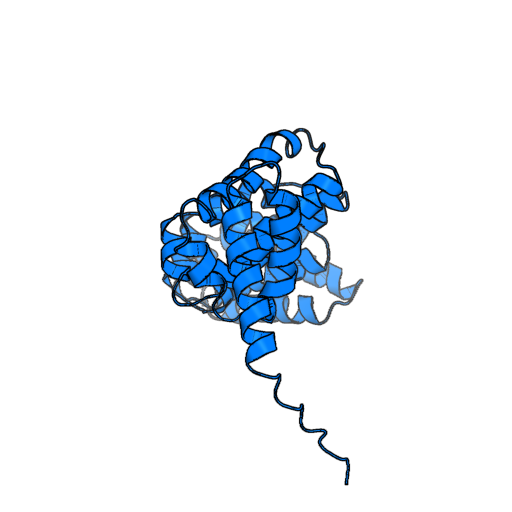-12.276 -9.697 -1.526 1.00 97.38 104 PRO A N 1
ATOM 797 C CA . PRO A 1 104 ? -12.928 -9.474 -2.819 1.00 97.38 104 PRO A CA 1
ATOM 798 C C . PRO A 1 104 ? -14.230 -8.673 -2.730 1.00 97.38 104 PRO A C 1
ATOM 800 O O . PRO A 1 104 ? -14.486 -7.855 -3.602 1.00 97.38 104 PRO A O 1
ATOM 803 N N . GLU A 1 105 ? -15.020 -8.845 -1.668 1.00 97.94 105 GLU A N 1
ATOM 804 C CA . GLU A 1 105 ? -16.297 -8.125 -1.519 1.00 97.94 105 GLU A CA 1
ATOM 805 C C . GLU A 1 105 ? -16.130 -6.628 -1.218 1.00 97.94 105 GLU A C 1
ATOM 807 O O . GLU A 1 105 ? -17.012 -5.833 -1.530 1.00 97.94 105 GLU A O 1
ATOM 812 N N . THR A 1 106 ? -15.011 -6.225 -0.612 1.00 98.44 106 THR A N 1
ATOM 813 C CA . THR A 1 106 ? -14.813 -4.847 -0.136 1.00 98.44 106 THR A CA 1
ATOM 814 C C . THR A 1 106 ? -13.794 -4.069 -0.957 1.00 98.44 106 THR A C 1
ATOM 816 O O . THR A 1 106 ? -13.761 -2.845 -0.866 1.00 98.44 106 THR A O 1
ATOM 819 N N . ARG A 1 107 ? -12.971 -4.735 -1.776 1.00 98.25 107 ARG A N 1
ATOM 820 C CA . ARG A 1 107 ? -11.871 -4.112 -2.530 1.00 98.25 107 ARG A CA 1
ATOM 821 C C . ARG A 1 107 ? -12.331 -3.013 -3.480 1.00 98.25 107 ARG A C 1
ATOM 823 O O . ARG A 1 107 ? -11.813 -1.902 -3.396 1.00 98.25 107 ARG A O 1
ATOM 830 N N . SER A 1 108 ? -13.305 -3.287 -4.346 1.00 97.75 108 SER A N 1
ATOM 831 C CA . SER A 1 108 ? -13.781 -2.284 -5.307 1.00 97.75 108 SER A CA 1
ATOM 832 C C . SER A 1 108 ? -14.414 -1.088 -4.591 1.00 97.75 108 SER A C 1
ATOM 834 O O . SER A 1 108 ? -14.197 0.057 -4.977 1.00 97.75 108 SER A O 1
ATOM 836 N N . ALA A 1 109 ? -15.110 -1.321 -3.474 1.00 98.50 109 ALA A N 1
ATOM 837 C CA . ALA A 1 109 ? -15.672 -0.253 -2.651 1.00 98.50 109 ALA A CA 1
ATOM 838 C C . ALA A 1 109 ? -14.576 0.564 -1.928 1.00 98.50 109 ALA A C 1
ATOM 840 O O . ALA A 1 109 ? -14.648 1.793 -1.876 1.00 98.50 109 ALA A O 1
ATOM 841 N N . PHE A 1 110 ? -13.520 -0.096 -1.443 1.00 98.69 110 PHE A N 1
ATOM 842 C CA . PHE A 1 110 ? -12.330 0.534 -0.863 1.00 98.69 110 PHE A CA 1
ATOM 843 C C . PHE A 1 110 ? -11.613 1.441 -1.872 1.00 98.69 110 PHE A C 1
ATOM 845 O O . PHE A 1 110 ? -11.196 2.550 -1.526 1.00 98.69 110 PHE A O 1
ATOM 852 N N . LEU A 1 111 ? -11.497 0.982 -3.123 1.00 97.94 111 LEU A N 1
ATOM 853 C CA . LEU A 1 111 ? -10.911 1.742 -4.224 1.00 97.94 111 LEU A CA 1
ATOM 854 C C . LEU A 1 111 ? -11.797 2.932 -4.617 1.00 97.94 111 LEU A C 1
ATOM 856 O O . LEU A 1 111 ? -11.305 4.055 -4.705 1.00 97.94 111 LEU A O 1
ATOM 860 N N . ALA A 1 112 ? -13.107 2.714 -4.763 1.00 98.25 112 ALA A N 1
ATOM 861 C CA . ALA A 1 112 ? -14.082 3.759 -5.080 1.00 98.25 112 ALA A CA 1
ATOM 862 C C . ALA A 1 112 ? -14.141 4.861 -4.007 1.00 98.25 112 ALA A C 1
ATOM 864 O O . ALA A 1 112 ? -14.333 6.036 -4.322 1.00 98.25 112 ALA A O 1
ATOM 865 N N . ALA A 1 113 ? -13.903 4.511 -2.741 1.00 98.50 113 ALA A N 1
ATOM 866 C CA . ALA A 1 113 ? -13.789 5.464 -1.638 1.00 98.50 113 ALA A CA 1
ATOM 867 C C . ALA A 1 113 ? -12.458 6.245 -1.622 1.00 98.50 113 ALA A C 1
ATOM 869 O O . ALA A 1 113 ? -12.248 7.067 -0.731 1.00 98.50 113 ALA A O 1
ATOM 870 N N . HIS A 1 114 ? -11.551 6.002 -2.577 1.00 98.50 114 HIS A N 1
ATOM 871 C CA . HIS A 1 114 ? -10.249 6.669 -2.702 1.00 98.50 114 HIS A CA 1
ATOM 872 C C . HIS A 1 114 ? -9.377 6.583 -1.433 1.00 98.50 114 HIS A C 1
ATOM 874 O O . HIS A 1 114 ? -8.488 7.410 -1.217 1.00 98.50 114 HIS A O 1
ATOM 880 N N . ILE A 1 115 ? -9.577 5.551 -0.603 1.00 98.75 115 ILE A N 1
ATOM 881 C CA . ILE A 1 115 ? -8.847 5.361 0.660 1.00 98.75 115 ILE A CA 1
ATOM 882 C C . ILE A 1 115 ? -7.316 5.354 0.479 1.00 98.75 115 ILE A C 1
ATOM 884 O O . ILE A 1 115 ? -6.636 5.956 1.314 1.00 98.75 115 ILE A O 1
ATOM 888 N N . PRO A 1 116 ? -6.728 4.768 -0.590 1.00 98.56 116 PRO A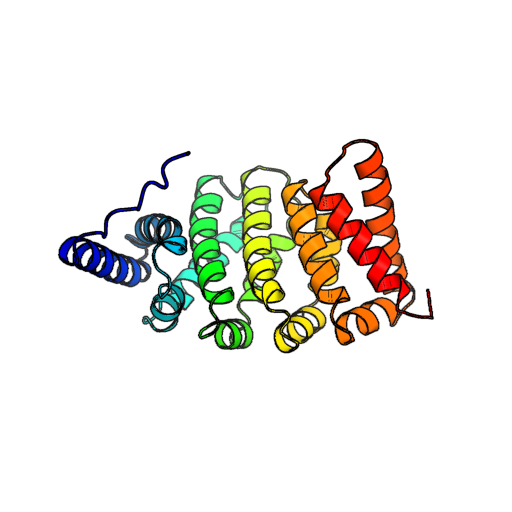 N 1
ATOM 889 C CA . PRO A 1 116 ? -5.281 4.825 -0.809 1.00 98.56 116 PRO A CA 1
ATOM 890 C C . PRO A 1 116 ? -4.677 6.235 -0.772 1.00 98.56 116 PRO A C 1
ATOM 892 O O . PRO A 1 116 ? -3.547 6.390 -0.309 1.00 98.56 116 PRO A O 1
ATOM 895 N N . LEU A 1 117 ? -5.422 7.265 -1.193 1.00 98.62 117 LEU A N 1
ATOM 896 C CA . LEU A 1 117 ? -4.928 8.646 -1.225 1.00 98.62 117 LEU A CA 1
ATOM 897 C C . LEU A 1 117 ? -4.599 9.185 0.172 1.00 98.62 117 LEU A C 1
ATOM 899 O O . LEU A 1 117 ? -3.658 9.961 0.327 1.00 98.62 117 LEU A O 1
ATOM 903 N N . PHE A 1 118 ? -5.296 8.709 1.208 1.00 98.75 118 PHE A N 1
ATOM 904 C CA . PHE A 1 118 ? -5.003 9.063 2.599 1.00 98.75 118 PHE A CA 1
ATOM 905 C C . PHE A 1 118 ? -3.652 8.507 3.080 1.00 98.75 118 PHE A C 1
ATOM 907 O O . PHE A 1 118 ? -3.110 8.974 4.083 1.00 98.75 118 PHE A O 1
ATOM 914 N N . LEU A 1 119 ? -3.081 7.526 2.374 1.00 98.75 119 LEU A N 1
ATOM 915 C CA . LEU A 1 119 ? -1.813 6.888 2.735 1.00 98.75 119 LEU A CA 1
ATOM 916 C C . LEU A 1 119 ? -0.607 7.548 2.061 1.00 98.75 119 LEU A C 1
ATOM 918 O O . LEU A 1 119 ? 0.527 7.381 2.511 1.00 98.75 119 LEU A O 1
ATOM 922 N N . TYR A 1 120 ? -0.817 8.315 0.991 1.00 98.50 120 TYR A N 1
ATOM 923 C CA . TYR A 1 120 ? 0.276 8.915 0.221 1.00 98.50 120 TYR A CA 1
ATOM 924 C C . TYR A 1 120 ? 1.116 9.920 1.023 1.00 98.50 120 TYR A C 1
ATOM 926 O O . TYR A 1 120 ? 2.344 9.875 0.888 1.00 98.50 120 TYR A O 1
ATOM 934 N N . PRO A 1 121 ? 0.546 10.743 1.931 1.00 98.56 121 PRO A N 1
ATOM 935 C CA . PRO A 1 121 ? 1.347 11.570 2.832 1.00 98.56 121 PRO A CA 1
ATOM 936 C C . PRO A 1 121 ? 2.353 10.761 3.660 1.00 98.56 121 PRO A C 1
ATOM 938 O O . PRO A 1 121 ? 3.480 11.209 3.870 1.00 98.56 121 PRO A O 1
ATOM 941 N N . PHE A 1 122 ? 1.997 9.540 4.077 1.00 98.69 122 PHE A N 1
ATOM 942 C CA . PHE A 1 122 ? 2.903 8.653 4.810 1.00 98.69 122 PHE A CA 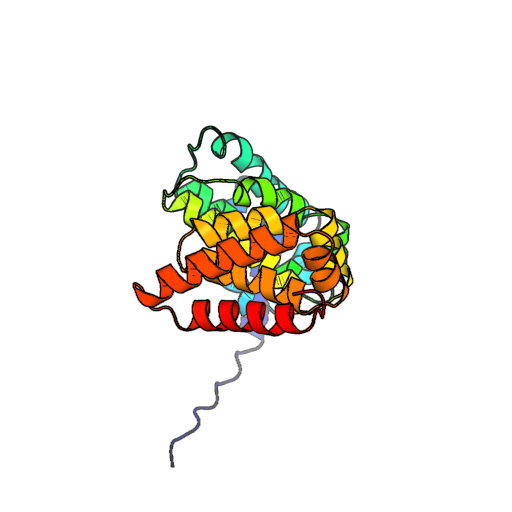1
ATOM 943 C C . PHE A 1 122 ? 4.032 8.130 3.919 1.00 98.69 122 PHE A C 1
ATOM 945 O O . PHE A 1 122 ? 5.193 8.122 4.337 1.00 98.69 122 PHE A O 1
ATOM 952 N N . LEU A 1 123 ? 3.719 7.754 2.676 1.00 98.44 123 LEU A N 1
ATOM 953 C CA . LEU A 1 123 ? 4.700 7.295 1.685 1.00 98.44 123 LEU A CA 1
ATOM 954 C C . LEU A 1 123 ? 5.666 8.405 1.242 1.00 98.44 123 LEU A C 1
ATOM 956 O O . LEU A 1 123 ? 6.798 8.113 0.863 1.00 98.44 123 LEU A O 1
ATOM 960 N N . HIS A 1 124 ? 5.258 9.673 1.335 1.00 97.44 124 HIS A N 1
ATOM 961 C CA . HIS A 1 124 ? 6.105 10.819 1.002 1.00 97.44 124 HIS A CA 1
ATOM 962 C C . HIS A 1 124 ? 7.192 11.100 2.061 1.00 97.44 124 HIS A C 1
ATOM 964 O O . HIS A 1 124 ? 8.160 11.814 1.784 1.00 97.44 124 HIS A O 1
ATOM 970 N N . THR A 1 125 ? 7.059 10.553 3.273 1.00 97.69 125 THR A N 1
ATOM 971 C CA . THR A 1 125 ? 7.998 10.806 4.375 1.00 97.69 125 THR A CA 1
ATOM 972 C C . THR A 1 125 ? 9.392 10.249 4.105 1.00 97.69 125 THR A C 1
ATOM 974 O O . THR A 1 125 ? 9.552 9.176 3.532 1.00 97.69 125 THR A O 1
ATOM 977 N N . VAL A 1 126 ? 10.420 10.955 4.582 1.00 97.06 126 VAL A N 1
ATOM 978 C CA . VAL A 1 126 ? 11.834 10.572 4.382 1.00 97.06 126 VAL A CA 1
ATOM 979 C C . VAL A 1 126 ? 12.590 10.305 5.684 1.00 97.06 126 VAL A C 1
ATOM 981 O O . VAL A 1 126 ? 13.720 9.823 5.654 1.00 97.06 126 VAL A O 1
ATOM 984 N N . SER A 1 127 ? 11.974 10.590 6.838 1.00 97.25 127 SER A N 1
ATOM 985 C CA . SER A 1 127 ? 12.584 10.321 8.143 1.00 97.25 127 SER A CA 1
ATOM 986 C C . SER A 1 127 ? 12.907 8.832 8.287 1.00 97.25 127 SER A C 1
ATOM 988 O O . SER A 1 127 ? 12.070 7.972 7.993 1.00 97.25 127 SER A O 1
ATOM 990 N N . LYS A 1 128 ? 14.129 8.537 8.737 1.00 96.75 128 LYS A N 1
ATOM 991 C CA . LYS A 1 128 ? 14.657 7.175 8.917 1.00 96.75 128 LYS A CA 1
ATOM 992 C C . LYS A 1 128 ? 14.493 6.648 10.343 1.00 96.75 128 LYS A C 1
ATOM 994 O O . LYS A 1 128 ? 15.073 5.628 10.692 1.00 96.75 128 LYS A O 1
ATOM 999 N N . THR A 1 129 ? 13.739 7.339 11.198 1.00 97.81 129 THR A N 1
ATOM 1000 C CA . THR A 1 129 ? 13.444 6.797 12.526 1.00 97.81 129 THR A CA 1
ATOM 1001 C C . THR A 1 129 ? 12.510 5.593 12.396 1.00 97.81 129 THR A C 1
ATOM 1003 O O . THR A 1 129 ? 11.648 5.541 11.514 1.00 97.81 129 THR A O 1
ATOM 1006 N N . ARG A 1 130 ? 12.650 4.627 13.310 1.00 98.06 130 ARG A N 1
ATOM 1007 C CA . ARG A 1 130 ? 11.840 3.400 13.327 1.00 98.06 130 ARG A CA 1
ATOM 1008 C C . ARG A 1 130 ? 10.320 3.650 13.214 1.00 98.06 130 ARG A C 1
ATOM 1010 O O . ARG A 1 130 ? 9.688 2.924 12.448 1.00 98.06 130 ARG A O 1
ATOM 1017 N N . PRO A 1 131 ? 9.716 4.660 13.885 1.00 98.50 131 PRO A N 1
ATOM 1018 C CA . PRO A 1 131 ? 8.292 4.967 13.724 1.00 98.50 131 PRO A CA 1
ATOM 1019 C C . PRO A 1 131 ? 7.887 5.298 12.281 1.00 98.50 131 PRO A C 1
ATOM 1021 O O . PRO A 1 131 ? 6.843 4.839 11.822 1.00 98.50 131 PRO A O 1
ATOM 1024 N N . PHE A 1 132 ? 8.707 6.056 11.550 1.00 98.56 132 PHE A N 1
ATOM 1025 C CA . PHE A 1 132 ? 8.424 6.431 10.163 1.00 98.56 132 PHE A CA 1
ATOM 1026 C C . PHE A 1 132 ? 8.685 5.286 9.179 1.00 98.56 132 PHE A C 1
ATOM 1028 O O . PHE A 1 132 ? 7.928 5.112 8.226 1.00 98.56 132 PHE A O 1
ATOM 1035 N N . GLU A 1 133 ? 9.726 4.481 9.403 1.00 98.19 133 GLU A N 1
ATOM 1036 C CA . GLU A 1 133 ? 9.969 3.288 8.583 1.00 98.19 133 GLU A CA 1
ATOM 1037 C C . GLU A 1 133 ? 8.831 2.274 8.705 1.00 98.19 133 GLU A C 1
ATOM 1039 O O . GLU A 1 133 ? 8.361 1.757 7.691 1.00 98.19 133 GLU A O 1
ATOM 1044 N N . TYR A 1 134 ? 8.352 2.037 9.929 1.00 98.56 134 TYR A N 1
ATOM 1045 C CA . TYR A 1 134 ? 7.226 1.141 10.171 1.00 98.56 134 TYR A CA 1
ATOM 1046 C C . TYR A 1 134 ? 5.931 1.669 9.542 1.00 98.56 134 TYR A C 1
ATOM 1048 O O . TYR A 1 134 ? 5.225 0.918 8.868 1.00 98.56 134 TYR A O 1
ATOM 1056 N N . LEU A 1 135 ? 5.671 2.975 9.665 1.00 98.81 135 LEU A N 1
ATOM 1057 C CA . LEU A 1 135 ? 4.521 3.627 9.041 1.00 98.81 135 LEU A CA 1
ATOM 1058 C C . LEU A 1 135 ? 4.511 3.447 7.515 1.00 98.81 135 LEU A C 1
ATOM 1060 O O . LEU A 1 135 ? 3.490 3.054 6.941 1.00 98.81 135 LEU A O 1
ATOM 1064 N N . ARG A 1 136 ? 5.649 3.693 6.849 1.00 98.75 136 ARG A N 1
ATOM 1065 C CA . ARG A 1 136 ? 5.780 3.506 5.394 1.00 98.75 136 ARG A CA 1
ATOM 1066 C C . ARG A 1 136 ? 5.593 2.054 4.987 1.00 98.75 136 ARG A C 1
ATOM 1068 O O . ARG A 1 136 ? 4.858 1.791 4.040 1.00 98.75 136 ARG A O 1
ATOM 1075 N N . LEU A 1 137 ? 6.225 1.119 5.697 1.00 98.75 137 LEU A N 1
ATOM 1076 C CA . LEU A 1 137 ? 6.122 -0.306 5.387 1.00 98.75 137 LEU A CA 1
ATOM 1077 C C . LEU A 1 137 ? 4.674 -0.801 5.488 1.00 98.75 137 LEU A C 1
ATOM 1079 O O . LEU A 1 137 ? 4.199 -1.489 4.586 1.00 98.75 137 LEU A O 1
ATOM 1083 N N . THR A 1 138 ? 3.956 -0.414 6.543 1.00 98.75 138 THR A N 1
ATOM 1084 C CA . THR A 1 138 ? 2.552 -0.809 6.730 1.00 98.75 138 THR A CA 1
ATOM 1085 C C . THR A 1 138 ? 1.648 -0.168 5.674 1.00 98.75 138 THR A C 1
ATOM 1087 O O . THR A 1 138 ? 0.798 -0.849 5.103 1.00 98.75 138 THR A O 1
ATOM 1090 N N . SER A 1 139 ? 1.889 1.100 5.323 1.00 98.88 139 SER A N 1
ATOM 1091 C CA . SER A 1 139 ? 1.165 1.798 4.246 1.00 98.88 139 SER A CA 1
ATOM 1092 C C . SER A 1 139 ? 1.380 1.130 2.881 1.00 98.88 139 SER A C 1
ATOM 1094 O O . SER A 1 139 ? 0.421 0.873 2.155 1.00 98.88 139 SER A O 1
ATOM 1096 N N . LEU A 1 140 ? 2.626 0.765 2.551 1.00 98.81 140 LEU A N 1
ATOM 1097 C CA . LEU A 1 140 ? 2.943 -0.032 1.360 1.00 98.81 140 LEU A CA 1
ATOM 1098 C C . LEU A 1 140 ? 2.276 -1.407 1.397 1.00 98.81 140 LEU A C 1
ATOM 1100 O O . LEU A 1 140 ? 1.910 -1.928 0.350 1.00 98.81 140 LEU A O 1
ATOM 1104 N N . GLY A 1 141 ? 2.097 -1.996 2.580 1.00 98.75 141 GLY A N 1
ATOM 1105 C CA . GLY A 1 141 ? 1.372 -3.252 2.759 1.00 98.75 141 GLY A CA 1
ATOM 1106 C C . GLY A 1 141 ? -0.082 -3.181 2.284 1.00 98.75 141 GLY A C 1
ATOM 1107 O O . GLY A 1 141 ? -0.558 -4.145 1.681 1.00 98.75 141 GLY A O 1
ATOM 1108 N N . VAL A 1 142 ? -0.761 -2.047 2.495 1.00 98.75 142 VAL A N 1
ATOM 1109 C CA . VAL A 1 142 ? -2.128 -1.802 1.997 1.00 98.75 142 VAL A CA 1
ATOM 1110 C C . VAL A 1 142 ? -2.140 -1.731 0.469 1.00 98.75 142 VAL A C 1
ATOM 1112 O O . VAL A 1 142 ? -2.886 -2.467 -0.172 1.00 98.75 142 VAL A O 1
ATOM 1115 N N . ILE A 1 143 ? -1.258 -0.922 -0.131 1.00 98.75 143 ILE A N 1
ATOM 1116 C CA . ILE A 1 143 ? -1.150 -0.808 -1.599 1.00 98.75 143 ILE A CA 1
ATOM 1117 C C . ILE A 1 143 ? -0.751 -2.151 -2.224 1.00 98.75 143 ILE A C 1
ATOM 1119 O O . ILE A 1 143 ? -1.325 -2.585 -3.219 1.00 98.75 143 ILE A O 1
ATOM 1123 N N . GLY A 1 144 ? 0.186 -2.855 -1.591 1.00 98.56 144 GLY A N 1
ATOM 1124 C CA . GLY A 1 144 ? 0.617 -4.193 -1.969 1.00 98.56 144 GLY A CA 1
ATOM 1125 C C . GLY A 1 144 ? -0.509 -5.225 -1.913 1.00 98.56 144 GLY A C 1
ATOM 1126 O O . GLY A 1 144 ? -0.489 -6.170 -2.693 1.00 98.56 144 GLY A O 1
ATOM 1127 N N . ALA A 1 145 ? -1.491 -5.072 -1.019 1.00 98.25 145 ALA A N 1
ATOM 1128 C CA . ALA A 1 145 ? -2.666 -5.939 -0.975 1.00 98.25 145 ALA A CA 1
ATOM 1129 C C . ALA A 1 145 ? -3.627 -5.679 -2.143 1.00 98.25 145 ALA A C 1
ATOM 1131 O O . ALA A 1 145 ? -4.152 -6.643 -2.692 1.00 98.25 145 ALA A O 1
ATOM 1132 N N . LEU A 1 146 ? -3.794 -4.420 -2.563 1.00 98.12 146 LEU A N 1
ATOM 1133 C CA . LEU A 1 146 ? -4.622 -4.065 -3.721 1.00 98.12 146 LEU A CA 1
ATOM 1134 C C . LEU A 1 146 ? -4.071 -4.658 -5.020 1.00 98.12 146 LEU A C 1
ATOM 1136 O O . LEU A 1 146 ? -4.790 -5.315 -5.759 1.00 98.12 146 LEU A O 1
ATOM 1140 N N . VAL A 1 147 ? -2.774 -4.489 -5.285 1.00 98.12 147 VAL A N 1
ATOM 1141 C CA . VAL A 1 147 ? -2.158 -4.955 -6.545 1.00 98.12 147 VAL A CA 1
ATOM 1142 C C . VAL A 1 147 ? -1.932 -6.469 -6.604 1.00 98.12 147 VAL A C 1
ATOM 1144 O O . VAL A 1 147 ? -1.457 -6.989 -7.611 1.00 98.12 147 VAL A O 1
ATOM 1147 N N . LYS A 1 148 ? -2.219 -7.209 -5.526 1.00 96.50 148 LYS A N 1
ATOM 1148 C CA . LYS A 1 148 ? -2.054 -8.670 -5.508 1.00 96.50 148 LYS A CA 1
ATOM 1149 C C . LYS A 1 148 ? -3.055 -9.393 -6.399 1.00 96.50 148 LYS A C 1
ATOM 1151 O O . LYS A 1 148 ? -2.734 -10.508 -6.803 1.00 96.50 148 LYS A O 1
ATOM 1156 N N . THR A 1 149 ? -4.217 -8.800 -6.667 1.00 93.44 149 THR A N 1
ATOM 1157 C CA . THR A 1 149 ? -5.300 -9.448 -7.419 1.00 93.44 149 THR A CA 1
ATOM 1158 C C . THR A 1 149 ? -5.226 -9.251 -8.924 1.00 93.44 149 THR A C 1
ATOM 1160 O O . THR A 1 149 ? -6.035 -9.837 -9.631 1.00 93.44 149 THR A O 1
ATOM 1163 N N . ASP A 1 150 ? -4.245 -8.483 -9.413 1.00 93.50 150 ASP A N 1
ATOM 1164 C CA . ASP A 1 150 ? -4.042 -8.231 -10.846 1.00 93.50 150 ASP A CA 1
ATOM 1165 C C . ASP A 1 150 ? -5.263 -7.581 -11.534 1.00 93.50 150 ASP A C 1
ATOM 1167 O O . ASP A 1 150 ? -5.450 -7.689 -12.742 1.00 93.50 150 ASP A O 1
ATOM 1171 N N . GLU A 1 151 ? -6.100 -6.879 -10.764 1.00 95.69 151 GLU A N 1
ATOM 1172 C CA . GLU A 1 151 ? -7.266 -6.166 -11.282 1.00 95.69 151 GLU A CA 1
ATOM 1173 C C . GLU A 1 151 ? -6.868 -4.875 -12.001 1.00 95.69 151 GLU A C 1
ATOM 1175 O O . GLU A 1 151 ? -6.224 -3.987 -11.435 1.00 95.69 151 GLU A O 1
ATOM 1180 N N . GLN A 1 152 ? -7.326 -4.737 -13.244 1.00 96.44 152 GLN A N 1
ATOM 1181 C CA . GLN A 1 152 ? -7.005 -3.585 -14.083 1.00 96.44 152 GLN A CA 1
ATOM 1182 C C . GLN A 1 152 ? -7.530 -2.261 -13.502 1.00 96.44 152 GLN A C 1
ATOM 1184 O O . GLN A 1 152 ? -6.877 -1.226 -13.641 1.00 96.44 152 GLN A O 1
ATOM 1189 N N . GLU A 1 153 ? -8.673 -2.277 -12.801 1.00 96.88 153 GLU A N 1
ATOM 1190 C CA . GLU A 1 153 ? -9.211 -1.084 -12.129 1.00 96.88 153 GLU A CA 1
ATOM 1191 C C . GLU A 1 153 ? -8.243 -0.523 -11.080 1.00 96.88 153 GLU A C 1
ATOM 1193 O O . GLU A 1 153 ? -8.040 0.691 -11.006 1.00 96.88 153 GLU A O 1
ATOM 1198 N N . VAL A 1 154 ? -7.568 -1.406 -10.335 1.00 98.00 154 VAL A N 1
ATOM 1199 C CA . VAL A 1 154 ? -6.562 -1.033 -9.337 1.00 98.00 154 VAL A CA 1
ATOM 1200 C C . VAL A 1 154 ? -5.353 -0.408 -10.021 1.00 98.00 154 VAL A C 1
ATOM 1202 O O . VAL A 1 154 ? -4.878 0.639 -9.581 1.00 98.00 154 VAL A O 1
ATOM 1205 N N . ILE A 1 155 ? -4.853 -1.017 -11.101 1.00 98.19 155 ILE A N 1
ATOM 1206 C CA . ILE A 1 155 ? -3.700 -0.481 -11.835 1.00 98.19 155 ILE A CA 1
ATOM 1207 C C . ILE A 1 155 ? -4.021 0.904 -12.399 1.00 98.19 155 ILE A C 1
ATOM 1209 O O . ILE A 1 155 ? -3.270 1.847 -12.153 1.00 98.19 155 ILE A O 1
ATOM 1213 N N . ASN A 1 156 ? -5.164 1.068 -13.065 1.00 97.81 156 ASN A N 1
ATOM 1214 C CA . ASN A 1 156 ? -5.588 2.355 -13.619 1.00 97.81 156 ASN A CA 1
ATOM 1215 C C . ASN A 1 156 ? -5.720 3.437 -12.537 1.00 97.81 156 ASN A C 1
ATOM 1217 O O . ASN A 1 156 ? -5.203 4.546 -12.699 1.00 97.81 156 ASN A O 1
ATOM 1221 N N . PHE A 1 157 ? -6.339 3.112 -11.400 1.00 98.31 157 PHE A N 1
ATOM 1222 C CA . PHE A 1 157 ? -6.411 4.019 -10.255 1.00 98.31 157 PHE A CA 1
ATOM 1223 C C . PHE A 1 157 ? -5.012 4.451 -9.787 1.00 98.31 157 PHE A C 1
ATOM 1225 O O . PHE A 1 157 ? -4.734 5.636 -9.612 1.00 98.31 157 PHE A O 1
ATOM 1232 N N . LEU A 1 158 ? -4.092 3.503 -9.622 1.00 98.19 158 LEU A N 1
ATOM 1233 C CA . LEU A 1 158 ? -2.733 3.778 -9.160 1.00 98.19 158 LEU A CA 1
ATOM 1234 C C . LEU A 1 158 ? -1.917 4.627 -10.148 1.00 98.19 158 LEU A C 1
ATOM 1236 O O . LEU A 1 158 ? -1.140 5.486 -9.724 1.00 98.19 158 LEU A O 1
ATOM 1240 N N . LEU A 1 159 ? -2.109 4.423 -11.454 1.00 97.38 159 LEU A N 1
ATOM 1241 C CA . LEU A 1 159 ? -1.480 5.232 -12.501 1.00 97.38 159 LEU A CA 1
ATOM 1242 C C . LEU A 1 159 ? -1.982 6.679 -12.474 1.00 97.38 159 LEU A C 1
ATOM 1244 O O . LEU A 1 159 ? -1.174 7.605 -12.492 1.00 97.38 159 LEU A O 1
ATOM 1248 N N . THR A 1 160 ? -3.300 6.875 -12.380 1.00 97.25 160 THR A N 1
ATOM 1249 C CA . THR A 1 160 ? -3.921 8.216 -12.362 1.00 97.25 160 THR A CA 1
ATOM 1250 C C . THR A 1 160 ? -3.642 9.008 -11.085 1.00 97.25 160 THR A C 1
ATOM 1252 O O . THR A 1 160 ? -3.798 10.225 -11.076 1.00 97.25 160 THR A O 1
ATOM 1255 N N . THR A 1 161 ? -3.197 8.339 -10.020 1.00 97.38 161 THR A N 1
ATOM 1256 C CA . THR A 1 161 ? -2.941 8.948 -8.706 1.00 97.38 161 THR A CA 1
ATOM 1257 C C . THR A 1 161 ? -1.450 9.055 -8.365 1.00 97.38 161 THR A C 1
ATOM 1259 O O . THR A 1 161 ? -1.095 9.378 -7.239 1.00 97.38 161 THR A O 1
ATOM 1262 N N . GLU A 1 162 ? -0.554 8.823 -9.327 1.00 95.38 162 GLU A N 1
ATOM 1263 C CA . GLU A 1 162 ? 0.895 9.031 -9.174 1.00 95.38 162 GLU A CA 1
ATOM 1264 C C . GLU A 1 162 ? 1.583 8.153 -8.101 1.00 95.38 162 GLU A C 1
ATOM 1266 O O . GLU A 1 162 ? 2.504 8.591 -7.406 1.00 95.38 162 GLU A O 1
ATOM 1271 N N . ILE A 1 163 ? 1.228 6.862 -7.995 1.00 98.06 163 ILE A N 1
ATOM 1272 C CA . ILE A 1 163 ? 1.935 5.949 -7.068 1.00 98.06 163 ILE A CA 1
ATOM 1273 C C . ILE A 1 163 ? 3.398 5.683 -7.473 1.00 98.06 163 ILE A C 1
ATOM 1275 O O . ILE A 1 163 ? 4.240 5.376 -6.624 1.00 98.06 163 ILE A O 1
ATOM 1279 N N . ILE A 1 164 ? 3.714 5.761 -8.773 1.00 98.25 164 ILE A N 1
ATOM 1280 C CA . ILE A 1 164 ? 5.024 5.367 -9.321 1.00 98.25 164 ILE A CA 1
ATOM 1281 C C . ILE A 1 164 ? 6.156 6.236 -8.746 1.00 98.25 164 ILE A C 1
ATOM 1283 O O . ILE A 1 164 ? 7.102 5.657 -8.206 1.00 98.25 164 ILE A O 1
ATOM 1287 N N . PRO A 1 165 ? 6.086 7.586 -8.770 1.00 98.19 165 PRO A N 1
ATOM 1288 C CA . PRO A 1 165 ? 7.092 8.432 -8.124 1.00 98.19 165 PRO A CA 1
ATOM 1289 C C . PRO A 1 165 ? 7.334 8.100 -6.644 1.00 98.19 165 PRO A C 1
ATOM 1291 O O . PRO A 1 165 ? 8.484 8.093 -6.196 1.00 98.19 165 PRO A O 1
ATOM 1294 N N . LEU A 1 166 ? 6.275 7.783 -5.888 1.00 98.25 166 LEU A N 1
ATOM 1295 C CA . LEU A 1 166 ? 6.387 7.397 -4.477 1.00 98.25 166 LEU A CA 1
ATOM 1296 C C . LEU A 1 166 ? 7.134 6.065 -4.322 1.00 98.25 166 LEU A C 1
ATOM 1298 O O . LEU A 1 166 ? 8.055 5.963 -3.508 1.00 98.25 166 LEU A O 1
ATOM 1302 N N . CYS A 1 167 ? 6.792 5.062 -5.137 1.00 98.62 167 CYS A N 1
ATOM 1303 C CA . CYS A 1 167 ? 7.483 3.773 -5.141 1.00 98.62 167 CYS A CA 1
ATOM 1304 C C . CYS A 1 167 ? 8.961 3.927 -5.505 1.00 98.62 167 CYS A C 1
ATOM 1306 O O . CYS A 1 167 ? 9.809 3.400 -4.790 1.00 98.62 167 CYS A O 1
ATOM 1308 N N . LEU A 1 168 ? 9.286 4.689 -6.554 1.00 98.56 168 LEU A N 1
ATOM 1309 C CA . LEU A 1 168 ? 10.669 4.910 -6.992 1.00 98.56 168 LEU A CA 1
ATOM 1310 C C . LEU A 1 168 ? 11.525 5.576 -5.908 1.00 98.56 168 LEU A C 1
ATOM 1312 O O . LEU A 1 168 ? 12.645 5.133 -5.652 1.00 98.56 168 LEU A O 1
ATOM 1316 N N . ARG A 1 169 ? 10.985 6.574 -5.197 1.00 98.19 169 ARG A N 1
ATOM 1317 C CA . ARG A 1 169 ? 11.688 7.220 -4.075 1.00 98.19 169 ARG A CA 1
ATOM 1318 C C . ARG A 1 169 ? 12.012 6.231 -2.951 1.00 98.19 169 ARG A C 1
ATOM 1320 O O . ARG A 1 169 ? 13.114 6.247 -2.392 1.00 98.19 169 ARG A O 1
ATOM 1327 N N . ILE A 1 170 ? 11.056 5.364 -2.612 1.00 98.44 170 ILE A N 1
ATOM 1328 C CA . ILE A 1 170 ? 11.242 4.342 -1.576 1.00 98.44 170 ILE A CA 1
ATOM 1329 C C . ILE A 1 170 ? 12.209 3.252 -2.053 1.00 98.44 170 ILE A C 1
ATOM 1331 O O . ILE A 1 170 ? 13.057 2.814 -1.278 1.00 98.44 170 ILE A O 1
ATOM 1335 N N . MET A 1 171 ? 12.131 2.846 -3.320 1.00 98.56 171 MET A N 1
ATOM 1336 C CA . MET A 1 171 ? 13.068 1.910 -3.947 1.00 98.56 171 MET A CA 1
ATOM 1337 C C . MET A 1 171 ? 14.511 2.422 -3.901 1.00 98.56 171 MET A C 1
ATOM 1339 O O . MET A 1 171 ? 15.432 1.641 -3.675 1.00 98.56 171 MET A O 1
ATOM 1343 N N . GLU A 1 172 ? 14.716 3.730 -4.054 1.00 97.69 172 GLU A N 1
ATOM 1344 C CA . GLU A 1 172 ? 16.045 4.337 -3.999 1.00 97.69 172 GLU A CA 1
ATOM 1345 C C . GLU A 1 172 ? 16.625 4.366 -2.574 1.00 97.69 172 GLU A C 1
ATOM 1347 O O . GLU A 1 172 ? 17.783 3.993 -2.358 1.00 97.69 172 GLU A O 1
ATOM 1352 N N . SER A 1 173 ? 15.822 4.778 -1.584 1.00 96.00 173 SER A N 1
ATOM 1353 C CA . SER A 1 173 ? 16.333 5.232 -0.276 1.00 96.00 173 SER A CA 1
ATOM 1354 C C . SER A 1 173 ? 15.712 4.577 0.968 1.00 96.00 173 SER A C 1
ATOM 1356 O O . SER A 1 173 ? 16.151 4.862 2.084 1.00 96.00 173 SER A O 1
ATOM 1358 N N . GLY A 1 174 ? 14.715 3.704 0.802 1.00 96.94 174 GLY A N 1
ATOM 1359 C CA . GLY A 1 174 ? 14.013 3.029 1.896 1.00 96.94 174 GLY A CA 1
ATOM 1360 C C . GLY A 1 174 ? 14.782 1.865 2.531 1.00 96.94 174 GLY A C 1
ATOM 1361 O O . GLY A 1 174 ? 15.846 1.460 2.061 1.00 96.94 174 GLY A O 1
ATOM 1362 N N . SER A 1 175 ? 14.209 1.292 3.593 1.00 96.75 175 SER A N 1
ATOM 1363 C CA . SER A 1 175 ? 14.692 0.039 4.189 1.00 96.75 175 SER A CA 1
ATOM 1364 C C . SER A 1 175 ? 14.529 -1.138 3.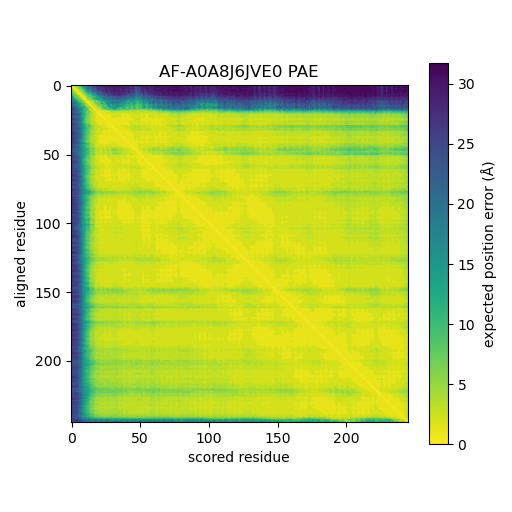221 1.00 96.75 175 SER A C 1
ATOM 1366 O O . SER A 1 175 ? 13.687 -1.085 2.324 1.00 96.75 175 SER A O 1
ATOM 1368 N N . GLU A 1 176 ? 15.287 -2.224 3.405 1.00 96.62 176 GLU A N 1
ATOM 1369 C CA . GLU A 1 176 ? 15.226 -3.409 2.529 1.00 96.62 176 GLU A CA 1
ATOM 1370 C C . GLU A 1 176 ? 13.789 -3.935 2.343 1.00 96.62 176 GLU A C 1
ATOM 1372 O O . GLU A 1 176 ? 13.346 -4.199 1.221 1.00 96.62 176 GLU A O 1
ATOM 1377 N N . LEU A 1 177 ? 13.025 -4.022 3.437 1.00 97.75 177 LEU A N 1
ATOM 1378 C CA . LEU A 1 177 ? 11.626 -4.449 3.400 1.00 97.75 177 LEU A CA 1
ATOM 1379 C C . LEU A 1 177 ? 10.759 -3.476 2.590 1.00 97.75 177 LEU A C 1
ATOM 1381 O O . LEU A 1 177 ? 9.984 -3.912 1.741 1.00 97.75 177 LEU A O 1
ATOM 1385 N N . SER A 1 178 ? 10.928 -2.166 2.791 1.00 98.44 178 SER A N 1
ATOM 1386 C CA . SER A 1 178 ? 10.172 -1.151 2.046 1.00 98.44 178 SER A CA 1
ATOM 1387 C C . SER A 1 178 ? 10.523 -1.167 0.557 1.00 98.44 178 SER A C 1
ATOM 1389 O O . SER A 1 178 ? 9.625 -1.117 -0.280 1.00 98.44 178 SER A O 1
ATOM 1391 N N . LYS A 1 179 ? 11.812 -1.316 0.215 1.00 98.69 179 LYS A N 1
ATOM 1392 C CA . LYS A 1 179 ? 12.282 -1.487 -1.168 1.00 98.69 179 LYS A CA 1
ATOM 1393 C C . LYS A 1 179 ? 11.651 -2.716 -1.811 1.00 98.69 179 LYS A C 1
ATOM 1395 O O . LYS A 1 179 ? 11.182 -2.635 -2.942 1.00 98.69 179 LYS A O 1
ATOM 1400 N N . THR A 1 180 ? 11.587 -3.831 -1.086 1.00 98.69 180 THR A N 1
ATOM 1401 C CA . THR A 1 180 ? 10.973 -5.075 -1.573 1.00 98.69 180 THR A CA 1
ATOM 1402 C C . THR A 1 180 ? 9.499 -4.880 -1.906 1.00 98.69 180 THR A C 1
ATOM 1404 O O . THR A 1 180 ? 9.082 -5.224 -3.011 1.00 98.69 180 THR A O 1
ATOM 1407 N N . VAL A 1 181 ? 8.714 -4.277 -1.007 1.00 98.69 181 VAL A N 1
ATOM 1408 C CA . VAL A 1 181 ? 7.278 -4.060 -1.251 1.00 98.69 181 VAL A CA 1
ATOM 1409 C C . VAL A 1 181 ? 7.041 -3.016 -2.348 1.00 98.69 181 VAL A C 1
ATOM 1411 O O . VAL A 1 181 ? 6.209 -3.243 -3.222 1.00 98.69 181 VAL A O 1
ATOM 1414 N N . ALA A 1 182 ? 7.797 -1.915 -2.372 1.00 98.81 182 ALA A N 1
ATOM 1415 C CA . ALA A 1 182 ? 7.685 -0.900 -3.424 1.00 98.81 182 ALA A CA 1
ATOM 1416 C C . ALA A 1 182 ? 8.043 -1.460 -4.814 1.00 98.81 182 ALA A C 1
ATOM 1418 O O . ALA A 1 182 ? 7.333 -1.208 -5.785 1.00 98.81 182 ALA A O 1
ATOM 1419 N N . THR A 1 183 ? 9.089 -2.291 -4.906 1.00 98.81 183 THR A N 1
ATOM 1420 C CA . THR A 1 183 ? 9.460 -2.960 -6.166 1.00 98.81 183 THR A CA 1
ATOM 1421 C C . THR A 1 183 ? 8.412 -3.988 -6.576 1.00 98.81 183 THR A C 1
ATOM 1423 O O . THR A 1 183 ? 8.116 -4.112 -7.758 1.00 98.81 183 THR A O 1
ATOM 1426 N N . PHE A 1 184 ? 7.810 -4.703 -5.621 1.00 98.75 184 PHE A N 1
ATOM 1427 C CA . PHE A 1 184 ? 6.690 -5.603 -5.897 1.00 98.75 184 PHE A CA 1
ATOM 1428 C C . PHE A 1 184 ? 5.477 -4.854 -6.475 1.00 98.75 184 PHE A C 1
ATOM 1430 O O . PHE A 1 184 ? 4.895 -5.323 -7.452 1.00 98.75 184 PHE A O 1
ATOM 1437 N N . ILE A 1 185 ? 5.130 -3.684 -5.928 1.00 98.81 185 ILE A N 1
ATOM 1438 C CA . ILE A 1 185 ? 4.052 -2.834 -6.461 1.00 98.81 185 ILE A CA 1
ATOM 1439 C C . ILE A 1 185 ? 4.384 -2.377 -7.884 1.00 98.81 185 ILE A C 1
ATOM 1441 O O . ILE A 1 185 ? 3.563 -2.548 -8.783 1.00 98.81 185 ILE A O 1
ATOM 1445 N N . LEU A 1 186 ? 5.601 -1.871 -8.118 1.00 98.81 186 LEU A N 1
ATOM 1446 C CA . LEU A 1 186 ? 6.045 -1.481 -9.459 1.00 98.81 186 LEU A CA 1
ATOM 1447 C C . LEU A 1 186 ? 6.015 -2.664 -10.439 1.00 98.81 186 LEU A C 1
ATOM 1449 O O . LEU A 1 186 ? 5.579 -2.503 -11.574 1.00 98.81 186 LEU A O 1
ATOM 1453 N N . GLN A 1 187 ? 6.435 -3.855 -10.004 1.00 98.69 187 GLN A N 1
ATOM 1454 C CA . GLN A 1 187 ? 6.379 -5.065 -10.821 1.00 98.69 187 GLN A CA 1
ATOM 1455 C C . GLN A 1 187 ? 4.938 -5.390 -11.226 1.00 98.69 187 GLN A C 1
ATOM 1457 O O . GLN A 1 187 ? 4.701 -5.726 -12.380 1.00 98.69 187 GLN A O 1
ATOM 1462 N N . LYS A 1 188 ? 3.978 -5.304 -10.298 1.00 98.69 188 LYS A N 1
ATOM 1463 C CA . LYS A 1 188 ? 2.561 -5.551 -10.597 1.00 98.69 188 LYS A CA 1
ATOM 1464 C C . LYS A 1 188 ? 2.001 -4.541 -11.598 1.00 98.69 188 LYS A C 1
ATOM 1466 O O . LYS A 1 188 ? 1.314 -4.949 -12.522 1.00 98.69 188 LYS A O 1
ATOM 1471 N N . ILE A 1 189 ? 2.376 -3.267 -11.478 1.00 98.62 189 ILE A N 1
ATOM 1472 C CA . ILE A 1 189 ? 2.035 -2.241 -12.475 1.00 98.62 189 ILE A CA 1
ATOM 1473 C C . ILE A 1 189 ? 2.641 -2.581 -13.841 1.00 98.62 189 ILE A C 1
ATOM 1475 O O . ILE A 1 189 ? 1.943 -2.523 -14.841 1.00 98.62 189 ILE A O 1
ATOM 1479 N N . LEU A 1 190 ? 3.918 -2.968 -13.899 1.00 98.50 190 LEU A N 1
ATOM 1480 C CA . LEU A 1 190 ? 4.578 -3.331 -15.157 1.00 98.50 190 LEU A CA 1
ATOM 1481 C C . LEU A 1 190 ? 3.968 -4.572 -15.818 1.00 98.50 190 LEU A C 1
ATOM 1483 O O . LEU A 1 190 ? 3.991 -4.676 -17.041 1.00 98.50 190 LEU A O 1
ATOM 1487 N N . LEU A 1 191 ? 3.473 -5.536 -15.037 1.00 98.31 191 LEU A N 1
ATOM 1488 C CA . LEU A 1 191 ? 2.859 -6.752 -15.575 1.00 98.31 191 LEU A CA 1
ATOM 1489 C C . LEU A 1 191 ? 1.565 -6.466 -16.346 1.00 98.31 191 LEU A C 1
ATOM 1491 O O . LEU A 1 191 ? 1.276 -7.189 -17.293 1.00 98.31 191 LEU A O 1
ATOM 1495 N N . ASP A 1 192 ? 0.835 -5.413 -15.986 1.00 98.25 192 ASP A N 1
ATOM 1496 C CA . ASP A 1 192 ? -0.320 -4.936 -16.742 1.00 98.25 192 ASP A CA 1
ATOM 1497 C C . ASP A 1 192 ? 0.119 -4.168 -18.004 1.00 98.25 192 ASP A C 1
ATOM 1499 O O . ASP A 1 192 ? 1.082 -3.396 -17.986 1.00 98.25 192 ASP A O 1
ATOM 1503 N N . ASP A 1 193 ? -0.577 -4.382 -19.122 1.00 97.81 193 ASP A N 1
ATOM 1504 C CA . ASP A 1 193 ? -0.235 -3.758 -20.407 1.00 97.81 193 ASP A CA 1
ATOM 1505 C C . ASP A 1 193 ? -0.381 -2.228 -20.370 1.00 97.81 193 ASP A C 1
ATOM 1507 O O . ASP A 1 193 ? 0.457 -1.513 -20.931 1.00 97.81 193 ASP A O 1
ATOM 1511 N N . THR A 1 194 ? -1.390 -1.705 -19.665 1.00 97.50 194 THR A N 1
ATOM 1512 C CA . THR A 1 194 ? -1.587 -0.258 -19.491 1.00 97.50 194 THR A CA 1
ATOM 1513 C C . THR A 1 194 ? -0.460 0.335 -18.654 1.00 97.50 194 THR A C 1
ATOM 1515 O O . THR A 1 194 ? 0.076 1.393 -18.993 1.00 97.50 194 THR A O 1
ATOM 1518 N N . GLY A 1 195 ? -0.050 -0.352 -17.584 1.00 98.19 195 GLY A N 1
ATOM 1519 C CA . GLY A 1 195 ? 1.068 0.073 -16.743 1.00 98.19 195 GLY A CA 1
ATOM 1520 C C . GLY A 1 195 ? 2.415 0.066 -17.467 1.00 98.19 195 GLY A C 1
ATOM 1521 O O . GLY A 1 195 ? 3.167 1.043 -17.365 1.00 98.19 195 GLY A O 1
ATOM 1522 N N . LEU A 1 196 ? 2.706 -0.972 -18.260 1.00 98.31 196 LEU A N 1
ATOM 1523 C CA . LEU A 1 196 ? 3.898 -1.008 -19.117 1.00 98.31 196 LEU A CA 1
ATOM 1524 C C . LEU A 1 196 ? 3.883 0.137 -20.137 1.00 98.31 196 LEU A C 1
ATOM 1526 O O . LEU A 1 196 ? 4.856 0.890 -20.238 1.00 98.31 196 LEU A O 1
ATOM 1530 N N . ALA A 1 197 ? 2.774 0.305 -20.862 1.00 97.56 197 ALA A N 1
ATOM 1531 C CA . ALA A 1 197 ? 2.625 1.370 -21.848 1.00 97.56 197 ALA A CA 1
ATOM 1532 C C . ALA A 1 197 ? 2.795 2.760 -21.216 1.00 97.56 197 ALA A C 1
ATOM 1534 O O . ALA A 1 197 ? 3.468 3.614 -21.792 1.00 97.56 197 ALA A O 1
ATOM 1535 N N . TYR A 1 198 ? 2.256 2.978 -20.012 1.00 97.88 198 TYR A N 1
ATOM 1536 C CA . TYR A 1 198 ? 2.387 4.235 -19.273 1.00 97.88 198 TYR A CA 1
ATOM 1537 C C . TYR A 1 198 ? 3.843 4.575 -18.929 1.00 97.88 198 TYR A C 1
ATOM 1539 O O . TYR A 1 198 ? 4.270 5.724 -19.102 1.00 97.88 198 TYR A O 1
ATOM 1547 N N . ILE A 1 199 ? 4.610 3.591 -18.443 1.00 98.12 199 ILE A N 1
ATOM 1548 C CA . ILE A 1 199 ? 6.021 3.769 -18.066 1.00 98.12 199 ILE A CA 1
ATOM 1549 C C . ILE A 1 199 ? 6.890 4.010 -19.305 1.00 98.12 199 ILE A C 1
ATOM 1551 O O . ILE A 1 199 ? 7.743 4.896 -19.287 1.00 98.12 199 ILE A O 1
ATOM 1555 N N . CYS A 1 200 ? 6.643 3.284 -20.395 1.00 97.81 200 CYS A N 1
ATOM 1556 C CA . CYS A 1 200 ? 7.393 3.408 -21.650 1.00 97.81 200 CYS A CA 1
ATOM 1557 C C . CYS A 1 200 ? 6.887 4.539 -22.572 1.00 97.81 200 CYS A C 1
ATOM 1559 O O . CYS A 1 200 ? 7.435 4.745 -23.661 1.00 97.81 200 CYS A O 1
ATOM 1561 N N . GLN A 1 201 ? 5.859 5.289 -22.152 1.00 96.88 201 GLN A N 1
ATOM 1562 C CA . GLN A 1 201 ? 5.241 6.347 -22.956 1.00 96.88 201 GLN A CA 1
ATOM 1563 C C . GLN A 1 201 ? 6.236 7.465 -23.294 1.00 96.88 201 GLN A C 1
ATOM 1565 O O . GLN A 1 201 ? 6.315 7.916 -24.441 1.00 96.88 201 GLN A O 1
ATOM 1570 N N . THR A 1 202 ? 7.021 7.899 -22.307 1.00 97.06 202 THR A N 1
ATOM 1571 C CA . THR A 1 202 ? 8.036 8.944 -22.469 1.00 97.06 202 THR A CA 1
ATOM 1572 C C . THR A 1 202 ? 9.409 8.421 -22.074 1.00 97.06 202 THR A C 1
ATOM 1574 O O . THR A 1 202 ? 9.541 7.585 -21.178 1.00 97.06 202 THR A O 1
ATOM 1577 N N . TYR A 1 203 ? 10.444 8.952 -22.728 1.00 96.00 203 TYR A N 1
ATOM 1578 C CA . TYR A 1 203 ? 11.828 8.632 -22.383 1.00 96.00 203 TYR A CA 1
ATOM 1579 C C . TYR A 1 203 ? 12.135 8.964 -20.919 1.00 96.00 203 TYR A C 1
ATOM 1581 O O . TYR A 1 203 ? 12.798 8.189 -20.245 1.00 96.00 203 TYR A O 1
ATOM 1589 N N . GLU A 1 204 ? 11.609 10.076 -20.402 1.00 97.12 204 GLU A N 1
ATOM 1590 C CA . GLU A 1 204 ? 11.826 10.511 -19.019 1.00 97.12 204 GLU A CA 1
ATOM 1591 C C . GLU A 1 204 ? 11.300 9.499 -17.994 1.00 97.12 204 GLU A C 1
ATOM 1593 O O . GLU A 1 204 ? 12.017 9.143 -17.057 1.00 97.12 204 GLU A O 1
ATOM 1598 N N . ARG A 1 205 ? 10.075 8.986 -18.186 1.00 97.25 205 ARG A N 1
ATOM 1599 C CA . ARG A 1 205 ? 9.488 7.983 -17.285 1.00 97.25 205 ARG A CA 1
ATOM 1600 C C . ARG A 1 205 ? 10.286 6.686 -17.312 1.00 97.25 205 ARG A C 1
ATOM 1602 O O . ARG A 1 205 ? 10.682 6.199 -16.252 1.00 97.25 205 ARG A O 1
ATOM 1609 N N . PHE A 1 206 ? 10.568 6.170 -18.507 1.00 97.94 206 PHE A N 1
ATOM 1610 C CA . PHE A 1 206 ? 11.369 4.961 -18.680 1.00 97.94 206 PHE A CA 1
ATOM 1611 C C . PHE A 1 206 ? 12.769 5.122 -18.072 1.00 97.94 206 PHE A C 1
ATOM 1613 O O . PHE A 1 206 ? 13.181 4.317 -17.237 1.00 97.94 206 PHE A O 1
ATOM 1620 N N . SER A 1 207 ? 13.478 6.194 -18.434 1.00 97.62 207 SER A N 1
ATOM 1621 C CA . SER A 1 207 ? 14.844 6.464 -17.983 1.00 97.62 207 SER A CA 1
ATOM 1622 C C . SER A 1 207 ? 14.920 6.596 -16.467 1.00 97.62 207 SER A C 1
ATOM 1624 O O . SER A 1 207 ? 15.892 6.134 -15.869 1.00 97.62 207 SER A O 1
ATOM 1626 N N . HIS A 1 208 ? 13.919 7.203 -15.824 1.00 98.31 208 HIS A N 1
ATOM 1627 C CA . HIS A 1 208 ? 13.888 7.304 -14.369 1.00 98.31 208 HIS A CA 1
ATOM 1628 C C . HIS A 1 208 ? 13.734 5.920 -13.722 1.00 98.31 208 HIS A C 1
ATOM 1630 O O . HIS A 1 208 ? 14.522 5.575 -12.841 1.00 98.31 208 HIS A O 1
ATOM 1636 N N . VAL A 1 209 ? 12.795 5.092 -14.193 1.00 98.50 209 VAL A N 1
ATOM 1637 C CA . VAL A 1 209 ? 12.613 3.716 -13.691 1.00 98.50 209 VAL A CA 1
ATOM 1638 C C . VAL A 1 209 ? 13.886 2.886 -13.885 1.00 98.50 209 VAL A C 1
ATOM 1640 O O . VAL A 1 209 ? 14.378 2.287 -12.926 1.00 98.50 209 VAL A O 1
ATOM 1643 N N . ALA A 1 210 ? 14.457 2.891 -15.092 1.00 98.12 210 ALA A N 1
ATOM 1644 C CA . ALA A 1 210 ? 15.672 2.149 -15.422 1.00 98.12 210 ALA A CA 1
ATOM 1645 C C . ALA A 1 210 ? 16.870 2.595 -14.568 1.00 98.12 210 ALA A C 1
ATOM 1647 O O . ALA A 1 210 ? 17.605 1.758 -14.044 1.00 98.12 210 ALA A O 1
A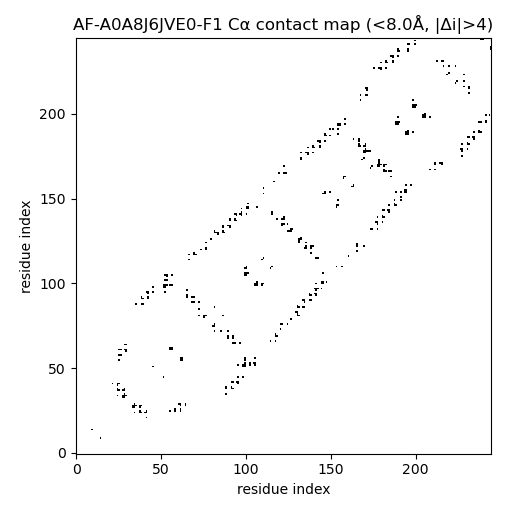TOM 1648 N N . MET A 1 211 ? 17.035 3.904 -14.347 1.00 98.50 211 MET A N 1
ATOM 1649 C CA . MET A 1 211 ? 18.088 4.438 -13.478 1.00 98.50 211 MET A CA 1
ATOM 1650 C C . MET A 1 211 ? 17.954 3.923 -12.039 1.00 98.50 211 MET A C 1
ATOM 1652 O O . MET A 1 211 ? 18.952 3.507 -11.444 1.00 98.50 211 MET A O 1
ATOM 1656 N N . ILE A 1 212 ? 16.745 3.942 -11.463 1.00 98.75 212 ILE A N 1
ATOM 1657 C CA . ILE A 1 212 ? 16.527 3.456 -10.092 1.00 98.75 212 ILE A CA 1
ATOM 1658 C C . ILE A 1 212 ? 16.781 1.950 -10.005 1.00 98.75 212 ILE A C 1
ATOM 1660 O O . ILE A 1 212 ? 17.518 1.516 -9.119 1.00 98.75 212 ILE A O 1
ATOM 1664 N N . LEU A 1 213 ? 16.266 1.154 -10.947 1.00 98.62 213 LEU A N 1
ATOM 1665 C CA . LEU A 1 213 ? 16.549 -0.285 -10.997 1.00 98.62 213 LEU A CA 1
ATOM 1666 C C . LEU A 1 213 ? 18.057 -0.561 -11.130 1.00 98.62 213 LEU A C 1
ATOM 1668 O O . LEU A 1 213 ? 18.577 -1.450 -10.459 1.00 98.62 213 LEU A O 1
ATOM 1672 N N . GLY A 1 214 ? 18.787 0.219 -11.932 1.00 98.31 214 GLY A N 1
ATOM 1673 C CA . GLY A 1 214 ? 20.242 0.109 -12.082 1.00 98.31 214 GLY A CA 1
ATOM 1674 C C . GLY A 1 214 ? 20.996 0.393 -10.781 1.00 98.31 214 GLY A C 1
ATOM 1675 O O . GLY A 1 214 ? 21.859 -0.390 -10.375 1.00 98.31 214 GLY A O 1
ATOM 1676 N N . LYS A 1 215 ? 20.616 1.458 -10.061 1.00 98.31 215 LYS A N 1
ATOM 1677 C CA . LYS A 1 215 ? 21.146 1.750 -8.716 1.00 98.31 215 LYS A CA 1
ATOM 1678 C C . LYS A 1 215 ? 20.891 0.593 -7.747 1.00 98.31 215 LYS A C 1
ATOM 1680 O O . LYS A 1 215 ? 21.777 0.249 -6.966 1.00 98.31 215 LYS A O 1
ATOM 1685 N N . MET A 1 216 ? 19.713 -0.027 -7.806 1.00 98.38 216 MET A N 1
ATOM 1686 C CA . MET A 1 216 ? 19.377 -1.171 -6.956 1.00 98.38 216 MET A CA 1
ATOM 1687 C C . MET A 1 216 ? 20.211 -2.410 -7.280 1.00 98.38 216 MET A C 1
ATOM 1689 O O . MET A 1 216 ? 20.643 -3.088 -6.354 1.00 98.38 216 MET A O 1
ATOM 1693 N N . VAL A 1 217 ? 20.494 -2.693 -8.555 1.00 98.31 217 VAL A N 1
ATOM 1694 C CA . VAL A 1 217 ? 21.395 -3.794 -8.946 1.00 98.31 217 VAL A CA 1
ATOM 1695 C C . VAL A 1 217 ? 22.795 -3.588 -8.361 1.00 98.31 217 VAL A C 1
ATOM 1697 O O . VAL A 1 217 ? 23.354 -4.516 -7.780 1.00 98.31 217 VAL A O 1
ATOM 1700 N N . LEU A 1 218 ? 23.335 -2.365 -8.433 1.00 97.75 218 LEU A N 1
ATOM 1701 C CA . LEU A 1 218 ? 24.636 -2.036 -7.838 1.00 97.75 218 LEU A CA 1
ATOM 1702 C C . LEU A 1 218 ? 24.640 -2.166 -6.304 1.00 97.75 218 LEU A C 1
ATOM 1704 O O . LEU A 1 218 ? 25.658 -2.516 -5.710 1.00 97.75 218 LEU A O 1
ATOM 1708 N N . GLN A 1 219 ? 23.519 -1.866 -5.644 1.00 96.88 219 GLN A N 1
ATOM 1709 C CA . GLN A 1 219 ? 23.372 -2.094 -4.203 1.00 96.88 219 GLN A CA 1
ATOM 1710 C C . GLN A 1 219 ? 23.314 -3.594 -3.890 1.00 96.88 219 GLN A C 1
ATOM 1712 O O . GLN A 1 219 ? 24.041 -4.060 -3.017 1.00 96.88 219 GLN A O 1
ATOM 1717 N N . LEU A 1 220 ? 22.527 -4.363 -4.646 1.00 97.31 220 LEU A N 1
ATOM 1718 C CA . LEU A 1 220 ? 22.355 -5.809 -4.473 1.00 97.31 220 LEU A CA 1
ATOM 1719 C C . LEU A 1 220 ? 23.638 -6.613 -4.704 1.00 97.31 220 LEU A C 1
ATOM 1721 O O . LEU A 1 220 ? 23.783 -7.692 -4.134 1.00 97.31 220 LEU A O 1
ATOM 1725 N N . SER A 1 221 ? 24.578 -6.106 -5.508 1.00 96.75 221 SER A N 1
ATOM 1726 C CA . SER A 1 221 ? 25.889 -6.744 -5.675 1.00 96.75 221 SER A CA 1
ATOM 1727 C C . SER A 1 221 ? 26.780 -6.611 -4.435 1.00 96.75 221 SER A C 1
ATOM 1729 O O . SER A 1 221 ? 27.734 -7.370 -4.293 1.00 96.75 221 SER A O 1
ATOM 1731 N N . LYS A 1 222 ? 26.507 -5.633 -3.561 1.00 96.88 222 LYS A N 1
ATOM 1732 C CA . LYS A 1 222 ? 27.244 -5.386 -2.310 1.00 96.88 222 LYS A CA 1
ATOM 1733 C C . LYS A 1 222 ? 26.518 -5.970 -1.100 1.00 96.88 222 LYS A C 1
ATOM 1735 O O . LYS A 1 222 ? 27.151 -6.568 -0.240 1.00 96.88 222 LYS A O 1
ATOM 1740 N N . GLU A 1 223 ? 25.198 -5.809 -1.061 1.00 96.00 223 GLU A N 1
ATOM 1741 C CA . GLU A 1 223 ? 24.305 -6.270 0.004 1.00 96.00 223 GLU A CA 1
ATOM 1742 C C . GLU A 1 223 ? 23.224 -7.175 -0.609 1.00 96.00 223 GLU A C 1
ATOM 1744 O O . GLU A 1 223 ? 22.184 -6.692 -1.073 1.00 96.00 223 GLU A O 1
ATOM 1749 N N . PRO A 1 224 ? 23.468 -8.496 -0.678 1.00 95.94 224 PRO A N 1
ATOM 1750 C CA . PRO A 1 224 ? 22.573 -9.409 -1.374 1.00 95.94 224 PRO A CA 1
ATOM 1751 C C . PRO A 1 224 ? 21.203 -9.523 -0.701 1.00 95.94 224 PRO A C 1
ATOM 1753 O O . PRO A 1 224 ? 21.098 -9.848 0.478 1.00 95.94 224 PRO A O 1
ATOM 1756 N N . SER A 1 225 ? 20.139 -9.371 -1.492 1.00 97.94 225 SER A N 1
ATOM 1757 C CA . SER A 1 225 ? 18.769 -9.697 -1.085 1.00 97.94 225 SER A CA 1
ATOM 1758 C C . SER A 1 225 ? 18.057 -10.453 -2.202 1.00 97.94 225 SER A C 1
ATOM 1760 O O . SER A 1 225 ? 17.678 -9.888 -3.230 1.00 97.94 225 SER A O 1
ATOM 1762 N N . ALA A 1 226 ? 17.866 -11.762 -2.011 1.00 97.12 226 ALA A N 1
ATOM 1763 C CA . ALA A 1 226 ? 17.282 -12.636 -3.031 1.00 97.12 226 ALA A CA 1
ATOM 1764 C C . ALA A 1 226 ? 15.843 -12.236 -3.401 1.00 97.12 226 ALA A C 1
ATOM 1766 O O . ALA A 1 226 ? 15.450 -12.305 -4.567 1.00 97.12 226 ALA A O 1
ATOM 1767 N N . ARG A 1 227 ? 15.055 -11.790 -2.413 1.00 96.56 227 ARG A N 1
ATOM 1768 C CA . ARG A 1 227 ? 13.666 -11.353 -2.626 1.00 96.56 227 ARG A CA 1
ATOM 1769 C C . ARG A 1 227 ? 13.614 -10.081 -3.463 1.00 96.56 227 ARG A C 1
ATOM 1771 O O . ARG A 1 227 ? 12.858 -10.025 -4.429 1.00 96.56 227 ARG A O 1
ATOM 1778 N N . LEU A 1 228 ? 14.442 -9.097 -3.125 1.00 98.06 228 LEU A N 1
ATOM 1779 C CA . LEU A 1 228 ? 14.512 -7.841 -3.861 1.00 98.06 228 LEU A CA 1
ATOM 1780 C C . LEU A 1 228 ? 15.037 -8.055 -5.285 1.00 98.06 228 LEU A C 1
ATOM 1782 O O . LEU A 1 228 ? 14.417 -7.585 -6.238 1.00 98.06 228 LEU A O 1
ATOM 1786 N N . LEU A 1 229 ? 16.110 -8.838 -5.444 1.00 98.38 229 LEU A N 1
ATOM 1787 C CA . LEU A 1 229 ? 16.677 -9.173 -6.752 1.00 98.38 229 LEU A CA 1
ATOM 1788 C C . LEU A 1 229 ? 15.649 -9.846 -7.668 1.00 98.38 229 LEU A C 1
ATOM 1790 O O . LEU A 1 229 ? 15.544 -9.479 -8.836 1.00 98.38 229 LEU A O 1
ATOM 1794 N N . LYS A 1 230 ? 14.844 -10.779 -7.142 1.00 98.38 230 LYS A N 1
ATOM 1795 C CA . LYS A 1 230 ? 13.767 -11.425 -7.906 1.00 98.38 230 LYS A CA 1
ATOM 1796 C C . LYS A 1 230 ? 12.810 -10.398 -8.517 1.00 98.38 230 LYS A C 1
ATOM 1798 O O . LYS A 1 230 ? 12.476 -10.523 -9.692 1.00 98.38 230 LYS A O 1
ATOM 1803 N N . HIS A 1 231 ? 12.374 -9.403 -7.745 1.00 98.56 231 HIS A N 1
ATOM 1804 C CA . HIS A 1 231 ? 11.475 -8.361 -8.248 1.00 98.56 231 HIS A CA 1
ATOM 1805 C C . HIS A 1 231 ? 12.166 -7.455 -9.274 1.00 98.56 231 HIS A C 1
ATOM 1807 O O . HIS A 1 231 ? 11.601 -7.212 -10.336 1.00 98.56 231 HIS A O 1
ATOM 1813 N N . VAL A 1 232 ? 13.409 -7.036 -9.015 1.00 98.69 232 VAL A N 1
ATOM 1814 C CA . VAL A 1 232 ? 14.200 -6.213 -9.950 1.00 98.69 232 VAL A CA 1
ATOM 1815 C C . VAL A 1 232 ? 14.365 -6.905 -11.307 1.00 98.69 232 VAL A C 1
ATOM 1817 O O . VAL A 1 232 ? 14.108 -6.295 -12.343 1.00 98.69 232 VAL A O 1
ATOM 1820 N N . VAL A 1 233 ? 14.722 -8.193 -11.314 1.00 98.50 233 VAL A N 1
ATOM 1821 C CA . VAL A 1 233 ? 14.855 -8.987 -12.548 1.00 98.50 233 VAL A CA 1
ATOM 1822 C C . VAL A 1 233 ? 13.523 -9.080 -13.293 1.00 98.50 233 VAL A C 1
ATOM 1824 O O . VAL A 1 233 ? 13.494 -8.942 -14.512 1.00 98.50 233 VAL A O 1
ATOM 1827 N N . ARG A 1 234 ? 12.406 -9.278 -12.580 1.00 98.56 234 ARG A N 1
ATOM 1828 C CA . ARG A 1 234 ? 11.073 -9.328 -13.202 1.00 98.56 234 ARG A CA 1
ATOM 1829 C C . ARG A 1 234 ? 10.653 -7.990 -13.806 1.00 98.56 234 ARG A C 1
ATOM 1831 O O . ARG A 1 234 ? 10.029 -8.007 -14.861 1.00 98.56 234 ARG A O 1
ATOM 1838 N N . CYS A 1 235 ? 11.017 -6.864 -13.192 1.00 98.69 235 CYS A N 1
ATOM 1839 C CA . CYS A 1 235 ? 10.789 -5.545 -13.780 1.00 98.69 235 CYS A CA 1
ATOM 1840 C C . CYS A 1 235 ? 11.567 -5.376 -15.091 1.00 98.69 235 CYS A C 1
ATOM 1842 O O . CYS A 1 235 ? 10.971 -4.981 -16.085 1.00 98.69 235 CYS A O 1
ATOM 1844 N N . TYR A 1 236 ? 12.860 -5.722 -15.122 1.00 98.56 236 TYR A N 1
ATOM 1845 C CA . TYR A 1 236 ? 13.654 -5.651 -16.357 1.00 98.56 236 TYR A CA 1
ATOM 1846 C C . TYR A 1 236 ? 13.128 -6.572 -17.457 1.00 98.56 236 TYR A C 1
ATOM 1848 O O . TYR A 1 236 ? 13.000 -6.136 -18.596 1.00 98.56 236 TYR A O 1
ATOM 1856 N N . LEU A 1 237 ? 12.778 -7.815 -17.111 1.00 98.38 237 LEU A N 1
ATOM 1857 C CA . LEU A 1 237 ? 12.191 -8.760 -18.061 1.00 98.38 237 LEU A CA 1
ATOM 1858 C C . LEU A 1 237 ? 10.925 -8.181 -18.697 1.00 98.38 237 LEU A C 1
ATOM 1860 O O . LEU A 1 237 ? 10.787 -8.189 -19.912 1.00 98.38 237 LEU A O 1
ATOM 1864 N N . ARG A 1 238 ? 10.025 -7.624 -17.884 1.00 98.38 238 ARG A N 1
ATOM 1865 C CA . ARG A 1 238 ? 8.780 -7.050 -18.394 1.00 98.38 238 ARG A CA 1
ATOM 1866 C C . ARG A 1 238 ? 8.999 -5.766 -19.198 1.00 98.38 238 ARG A C 1
ATOM 1868 O O . ARG A 1 238 ? 8.301 -5.535 -20.175 1.00 98.38 238 ARG A O 1
ATOM 1875 N N . LEU A 1 239 ? 9.976 -4.941 -18.824 1.00 98.25 239 LEU A N 1
ATOM 1876 C CA . LEU A 1 239 ? 10.344 -3.763 -19.614 1.00 98.25 239 LEU A CA 1
ATOM 1877 C C . LEU A 1 239 ? 10.834 -4.146 -21.020 1.00 98.25 239 LEU A C 1
ATOM 1879 O O . LEU A 1 239 ? 10.495 -3.439 -21.962 1.00 98.25 239 LEU A O 1
ATOM 1883 N N . SER A 1 240 ? 11.541 -5.276 -21.165 1.00 97.31 240 SER A N 1
ATOM 1884 C CA . SER A 1 240 ? 12.040 -5.759 -22.465 1.00 97.31 240 SER A CA 1
ATOM 1885 C C . SER A 1 240 ? 10.957 -6.255 -23.430 1.00 97.31 240 SER A C 1
ATOM 1887 O O . SER A 1 240 ? 11.236 -6.463 -24.608 1.00 97.31 240 SER A O 1
ATOM 1889 N N . ASP A 1 241 ? 9.713 -6.412 -22.963 1.00 96.81 241 ASP A N 1
ATOM 1890 C CA . ASP A 1 241 ? 8.576 -6.701 -23.843 1.00 96.81 241 ASP A CA 1
ATOM 1891 C C . ASP A 1 241 ? 8.175 -5.467 -24.676 1.00 96.81 241 ASP A C 1
ATOM 1893 O O . ASP A 1 241 ? 7.473 -5.594 -25.682 1.00 96.81 241 ASP A O 1
ATOM 1897 N N . ASN A 1 242 ? 8.587 -4.257 -24.270 1.00 95.00 242 ASN A N 1
ATOM 1898 C CA . ASN A 1 242 ? 8.319 -3.043 -25.030 1.00 95.00 242 ASN A CA 1
ATOM 1899 C C . ASN A 1 242 ? 9.395 -2.850 -26.115 1.00 95.00 242 ASN A C 1
ATOM 1901 O O . ASN A 1 242 ? 10.543 -2.584 -25.781 1.00 95.00 242 ASN A O 1
ATOM 1905 N N . PRO A 1 243 ? 9.050 -2.864 -27.415 1.00 90.00 243 PRO A N 1
ATOM 1906 C CA . PRO A 1 243 ? 10.036 -2.845 -28.501 1.00 90.00 243 PRO A CA 1
ATOM 1907 C C . PRO A 1 243 ? 10.845 -1.543 -28.597 1.00 90.00 243 PRO A C 1
ATOM 1909 O O . PRO A 1 243 ? 11.780 -1.456 -29.391 1.00 90.00 243 PRO A O 1
ATOM 1912 N N . ARG A 1 244 ? 10.463 -0.502 -27.847 1.00 85.81 244 ARG A N 1
ATOM 1913 C CA . ARG A 1 244 ? 11.157 0.786 -27.838 1.00 85.81 244 ARG A CA 1
ATOM 1914 C C . ARG A 1 244 ? 12.476 0.744 -27.058 1.00 85.81 244 ARG A C 1
ATOM 1916 O O . ARG A 1 244 ? 13.312 1.609 -27.325 1.00 85.81 244 ARG A O 1
ATOM 1923 N N . TYR A 1 245 ? 12.643 -0.185 -26.108 1.00 73.19 245 TYR A N 1
ATOM 1924 C CA . TYR A 1 245 ? 13.746 -0.184 -25.139 1.00 73.19 245 TYR A CA 1
ATOM 1925 C C . TYR A 1 245 ? 14.288 -1.572 -24.803 1.00 73.19 245 TYR A C 1
ATOM 1927 O O . TYR A 1 245 ? 13.486 -2.521 -24.706 1.00 73.19 245 TYR A O 1
#

Organism: Eleutherodactylus coqui (NCBI:txid57060)

Radius of gyration: 19.92 Å; Cα contacts (8 Å, |Δi|>4): 259; chains: 1; bounding box: 49×61×53 Å

InterPro domains:
  IPR007216 CCR4-NOT transcription complex subunit 9 [PF04078] (25-244)
  IPR007216 CCR4-NOT transcription complex subunit 9 [PTHR12262] (16-244)
  IPR011989 Armadillo-like helical [G3DSA:1.25.10.10] (14-245)
  IPR016024 Armadillo-type fold [SSF48371] (30-242)

Sequence (245 aa):
MHSLATAAPVPAALAQVDREKIYQWINELSSPETRENALLELSKKRESVPDLAPMLWHSFGTIAALLQEIVNIYPSINPPTLTAHQSNRVCNALALLQCVASHPETRSAFLAAHIPLFLYPFLHTVSKTRPFEYLRLTSLGVIGALVKTDEQEVINFLLTTEIIPLCLRIMESGSELSKTVATFILQKILLDDTGLAYICQTYERFSHVAMILGKMVLQLSKEPSARLLKHVVRCYLRLSDNPRY